Protein AF-A0A956PAT9-F1 (afdb_monomer)

Foldseek 3Di:
DDDPLLVLLQVQDPDQFAAPDADWWWKDDPFWIDIWGDDPQKIWDFTDGDQKTFTFIAGWDTDSNQWIWGFTDDPPHTWIWIDHQFWTAIDDPCVCVRIPPVHRPTTTTCPPPPVSPQSPGPLVVVQVSLVPDDQVSLLVLLVVLVVVVLAPDDSRSDDDPRSSRSSSVVVSVCVVVVPDDDD

Sequence (183 aa):
MSRPALFALAALLATPALALEEGTYPVTTANGAGELRVTGRLVSLLVTGPGCEAVAEGRVLRGADGAWAGVIETGAEPCVLLGSGSGFAPIGASCAAIAPVRCPLEGSIAVADVARPPVQVIRSLLRGRFSALDEPDRLAVQALLAEEGLYAGEVDGAYGPGTEEALIGRLQGMADRGEEVDG

Mean predicted aligned error: 14.88 Å

Solvent-accessible surface area (backbone atoms only — not comparable to full-atom values): 10110 Å² total; per-residue (Å²): 135,85,71,69,65,68,59,69,65,57,87,70,69,77,75,64,41,54,44,81,58,74,44,77,31,44,31,40,36,87,38,29,38,42,37,39,34,32,56,90,52,37,28,39,40,40,35,41,41,81,74,14,61,28,62,48,58,30,35,52,46,75,45,86,67,5,33,29,34,38,43,24,79,42,100,89,45,56,18,30,36,44,30,47,63,56,29,35,37,68,43,58,83,45,41,56,78,42,17,46,92,63,26,60,73,42,31,36,39,46,66,72,80,60,68,69,72,71,68,86,68,56,61,71,54,54,50,53,52,54,70,68,45,56,66,72,45,28,29,50,48,43,46,51,33,34,76,71,70,51,31,89,70,82,73,75,48,67,91,46,73,60,50,52,53,21,51,51,52,50,53,42,54,38,65,72,67,68,62,79,72,88,126

Nearest PDB structures (foldseek):
  2qmi-assembly1_C  TM=6.262E-01  e=2.220E+00  Pyrococcus abyssi
  3p16-assembly2_C  TM=3.027E-01  e=9.604E-01  Mycobacterium tuberculosis H37Rv
  4n99-assembly1_B  TM=2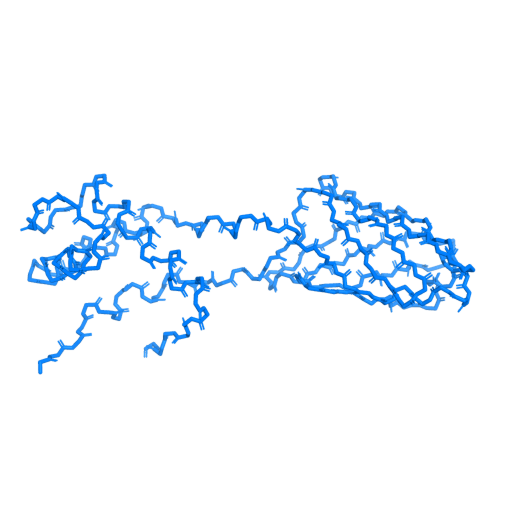.876E-01  e=9.082E-01  Escherichia coli K-12
  6ptv-assembly1_A  TM=2.475E-01  e=7.264E-01  Rickettsia rickettsii str. 'Sheila Smith'
  6w0p-assembly2_C  TM=4.210E-01  e=7.174E+00  gut metagenome

pLDDT: mean 76.64, std 17.19, range [34.78, 95.69]

Structure (mmCIF, N/CA/C/O backbone):
data_AF-A0A956PAT9-F1
#
_entry.id   AF-A0A956PAT9-F1
#
loop_
_atom_site.group_PDB
_atom_site.id
_atom_site.type_symbol
_atom_site.label_atom_id
_atom_site.label_alt_id
_atom_site.label_comp_id
_atom_site.label_asym_id
_atom_site.label_entity_id
_atom_site.label_seq_id
_atom_site.pdbx_PDB_ins_code
_atom_site.Cartn_x
_atom_site.Cartn_y
_atom_site.Cartn_z
_atom_site.occupancy
_atom_site.B_iso_or_equiv
_atom_site.auth_seq_id
_atom_site.auth_comp_id
_atom_site.auth_asym_id
_atom_site.auth_atom_id
_atom_site.pdbx_PDB_model_num
ATOM 1 N N . MET A 1 1 ? -36.424 9.647 12.067 1.00 41.91 1 MET A N 1
ATOM 2 C CA . MET A 1 1 ? -35.561 9.070 13.116 1.00 41.91 1 MET A CA 1
ATOM 3 C C . MET A 1 1 ? -34.143 9.445 12.736 1.00 41.91 1 MET A C 1
ATOM 5 O O . MET A 1 1 ? -33.671 8.999 11.697 1.00 41.91 1 MET A O 1
ATOM 9 N N . SER A 1 2 ? -33.585 10.433 13.435 1.00 37.97 2 SER A N 1
ATOM 10 C CA . SER A 1 2 ? -32.319 11.078 13.076 1.00 37.97 2 SER A CA 1
ATOM 11 C C . SER A 1 2 ? -31.169 10.076 13.130 1.00 37.97 2 SER A C 1
ATOM 13 O O . SER A 1 2 ? -31.167 9.198 13.985 1.00 37.97 2 SER A O 1
ATOM 15 N N . ARG A 1 3 ? -30.194 10.230 12.228 1.00 45.59 3 ARG A N 1
ATOM 16 C CA . ARG A 1 3 ? -28.981 9.407 12.091 1.00 45.59 3 ARG A CA 1
ATOM 17 C C . ARG A 1 3 ? -27.729 10.071 12.721 1.00 45.59 3 ARG A C 1
ATOM 19 O O . ARG A 1 3 ? -26.706 10.094 12.049 1.00 45.59 3 ARG A O 1
ATOM 26 N N . PRO A 1 4 ? -27.744 10.659 13.937 1.00 46.41 4 PRO A N 1
ATOM 27 C CA . PRO A 1 4 ? -26.589 11.413 14.436 1.00 46.41 4 PRO A CA 1
ATOM 28 C C . PRO A 1 4 ? -25.386 10.513 14.772 1.00 46.41 4 PRO A C 1
ATOM 30 O O . PRO A 1 4 ? -24.246 10.936 14.611 1.00 46.41 4 PRO A O 1
ATOM 33 N N . ALA A 1 5 ? -25.618 9.250 15.146 1.00 42.03 5 ALA A N 1
ATOM 34 C CA . ALA A 1 5 ? -24.564 8.329 15.579 1.00 42.03 5 ALA A CA 1
ATOM 35 C C . ALA A 1 5 ? -23.576 7.914 14.465 1.00 42.03 5 ALA A C 1
ATOM 37 O O . ALA A 1 5 ? -22.405 7.666 14.743 1.00 42.03 5 ALA A O 1
ATOM 38 N N . LEU A 1 6 ? -24.015 7.879 13.200 1.00 45.28 6 LEU A N 1
ATOM 39 C CA . LEU A 1 6 ? -23.164 7.514 12.056 1.00 45.28 6 LEU A CA 1
ATOM 40 C C . LEU A 1 6 ? -22.141 8.608 11.704 1.00 45.28 6 LEU A C 1
ATOM 42 O O . LEU A 1 6 ? -21.041 8.290 11.258 1.00 45.28 6 LEU A O 1
ATOM 46 N N . PHE A 1 7 ? -22.465 9.879 11.956 1.00 45.25 7 PHE A N 1
ATOM 47 C CA . PHE A 1 7 ? -21.604 11.013 11.596 1.00 45.25 7 PHE A CA 1
ATOM 48 C C . PHE A 1 7 ? -20.391 11.174 12.528 1.00 45.25 7 PHE A C 1
ATOM 50 O O . PHE A 1 7 ? -19.346 11.669 12.112 1.00 45.25 7 PHE A O 1
ATOM 57 N N . ALA A 1 8 ? -20.472 10.717 13.783 1.00 42.16 8 ALA A N 1
ATOM 58 C CA . ALA A 1 8 ? -19.405 10.929 14.766 1.00 42.16 8 ALA A CA 1
ATOM 59 C C . ALA A 1 8 ? -18.151 10.055 14.550 1.00 42.16 8 ALA A C 1
ATOM 61 O O . ALA A 1 8 ? -17.058 10.443 14.970 1.00 42.16 8 ALA A O 1
ATOM 62 N N . LEU A 1 9 ? -18.279 8.900 13.881 1.00 42.53 9 LEU A N 1
ATOM 63 C CA . LEU A 1 9 ? -17.141 8.028 13.544 1.00 42.53 9 LEU A CA 1
ATOM 64 C C . LEU A 1 9 ? -16.384 8.478 12.282 1.00 42.53 9 LEU A C 1
ATOM 66 O O . LEU A 1 9 ? -15.219 8.122 12.111 1.00 42.53 9 LEU A O 1
ATOM 70 N N . ALA A 1 10 ? -17.028 9.257 11.410 1.00 46.31 10 ALA A N 1
ATOM 71 C CA . ALA A 1 10 ? -16.542 9.566 10.065 1.00 46.31 10 ALA A CA 1
ATOM 72 C C . ALA A 1 10 ? -15.329 10.517 10.046 1.00 46.31 10 ALA A C 1
ATOM 74 O O . ALA A 1 10 ? -14.451 10.394 9.197 1.00 46.31 10 ALA A O 1
ATOM 75 N N . ALA A 1 11 ? -15.205 11.405 11.038 1.00 41.03 11 ALA A N 1
ATOM 76 C CA . ALA A 1 11 ? -14.120 12.393 11.130 1.00 41.03 11 ALA A CA 1
ATOM 77 C C . ALA A 1 11 ? -12.731 11.808 11.495 1.00 41.03 11 ALA A C 1
ATOM 79 O O . ALA A 1 11 ? -11.814 12.556 11.840 1.00 41.03 11 ALA A O 1
ATOM 80 N N . LEU A 1 12 ? -12.581 10.480 11.486 1.00 43.28 12 LEU A N 1
ATOM 81 C CA . LEU A 1 12 ? -11.374 9.750 11.897 1.00 43.28 12 LEU A CA 1
ATOM 82 C C . LEU A 1 12 ? -10.594 9.137 10.732 1.00 43.28 12 LEU A C 1
ATOM 84 O O . LEU A 1 12 ? -9.482 8.650 10.934 1.00 43.28 12 LEU A O 1
ATOM 88 N N . LEU A 1 13 ? -11.160 9.157 9.528 1.00 42.75 13 LEU A N 1
ATOM 89 C CA . LEU A 1 13 ? -10.581 8.527 8.351 1.00 42.75 13 LEU A CA 1
ATOM 90 C C . LEU A 1 13 ? -9.819 9.571 7.532 1.00 42.75 13 LEU A C 1
ATOM 92 O O . LEU A 1 13 ? -10.308 10.085 6.534 1.00 42.75 13 LEU A O 1
ATOM 96 N N . ALA A 1 14 ? -8.586 9.873 7.936 1.00 39.38 14 ALA A N 1
ATOM 97 C CA . ALA A 1 14 ? -7.592 10.196 6.922 1.00 39.38 14 ALA A CA 1
ATOM 98 C C . ALA A 1 14 ? -7.206 8.853 6.304 1.00 39.38 14 ALA A C 1
ATOM 100 O O . ALA A 1 14 ? -6.639 8.013 6.996 1.00 39.38 14 ALA A O 1
ATOM 101 N N . THR A 1 15 ? -7.562 8.605 5.048 1.00 43.72 15 THR A N 1
ATOM 102 C CA . THR A 1 15 ? -6.982 7.500 4.283 1.00 43.72 15 THR A CA 1
ATOM 103 C C . THR A 1 15 ? -5.538 7.874 3.960 1.00 43.72 15 THR A C 1
ATOM 105 O O . THR A 1 15 ? -5.337 8.704 3.070 1.00 43.72 15 THR A O 1
ATOM 108 N N . PRO A 1 16 ? -4.504 7.306 4.611 1.00 43.75 16 PRO A N 1
ATOM 109 C CA . PRO A 1 16 ? -3.238 7.223 3.921 1.00 43.75 16 PRO A CA 1
ATOM 110 C C . PRO A 1 16 ? -3.485 6.273 2.752 1.00 43.75 16 PRO A C 1
ATOM 112 O O . PRO A 1 16 ? -3.775 5.089 2.944 1.00 43.75 16 PRO A O 1
ATOM 115 N N . ALA A 1 17 ? -3.401 6.781 1.525 1.00 46.34 17 ALA A N 1
ATOM 116 C CA . ALA A 1 17 ? -3.075 5.877 0.439 1.00 46.34 17 ALA A CA 1
ATOM 117 C C . ALA A 1 17 ? -1.750 5.195 0.825 1.00 46.34 17 ALA A C 1
ATOM 119 O O . ALA A 1 17 ? -0.895 5.795 1.479 1.00 46.34 17 ALA A O 1
ATOM 120 N N . LEU A 1 18 ? -1.650 3.899 0.539 1.00 53.25 18 LEU A N 1
ATOM 121 C CA . LEU A 1 18 ? -0.526 3.048 0.922 1.00 53.25 18 LEU A CA 1
ATOM 122 C C . LEU A 1 18 ? 0.796 3.694 0.490 1.00 53.25 18 LEU A C 1
ATOM 124 O O . LEU A 1 18 ? 1.169 3.614 -0.678 1.00 53.25 18 LEU A O 1
ATOM 128 N N . ALA A 1 19 ? 1.509 4.327 1.423 1.00 62.44 19 ALA A N 1
ATOM 129 C CA . ALA A 1 19 ? 2.907 4.647 1.201 1.00 62.44 19 ALA A CA 1
ATOM 130 C C . ALA A 1 19 ? 3.648 3.317 1.043 1.00 62.44 19 ALA A C 1
ATOM 132 O O . ALA A 1 19 ? 3.328 2.337 1.715 1.00 62.44 19 ALA A O 1
ATOM 133 N N . LEU A 1 20 ? 4.609 3.258 0.125 1.00 72.62 20 LEU A N 1
ATOM 134 C CA . LEU A 1 20 ? 5.394 2.051 -0.104 1.00 72.62 20 LEU A CA 1
ATOM 135 C C . LEU A 1 20 ? 6.213 1.731 1.165 1.00 72.62 20 LEU A C 1
ATOM 137 O O . LEU A 1 20 ? 7.248 2.353 1.447 1.00 72.62 20 LEU A O 1
ATOM 141 N N . GLU A 1 21 ? 5.688 0.823 1.982 1.00 78.50 21 GLU A N 1
ATOM 142 C CA . GLU A 1 21 ? 6.278 0.380 3.243 1.00 78.50 21 GLU A CA 1
ATOM 143 C C . GLU A 1 21 ? 7.491 -0.530 3.011 1.00 78.50 21 GLU A C 1
ATOM 145 O O . GLU A 1 21 ? 7.875 -0.842 1.884 1.00 78.50 21 GLU A O 1
ATOM 150 N N . GLU A 1 22 ? 8.165 -0.909 4.093 1.00 84.75 22 GLU A N 1
ATOM 151 C CA . GLU A 1 22 ? 9.227 -1.907 4.027 1.00 84.75 22 GLU A CA 1
ATOM 152 C C . GLU A 1 22 ? 8.654 -3.273 3.624 1.00 84.75 22 GLU A C 1
ATOM 154 O O . GLU A 1 22 ? 7.716 -3.775 4.242 1.00 84.75 22 GLU A O 1
ATOM 159 N N . GLY A 1 23 ? 9.206 -3.879 2.573 1.00 84.19 23 GLY A N 1
ATOM 160 C CA . GLY A 1 23 ? 8.623 -5.083 1.994 1.00 84.19 23 GLY A CA 1
ATOM 161 C C . GLY A 1 23 ? 9.198 -5.448 0.635 1.00 84.19 23 GLY A C 1
ATOM 162 O O . GLY A 1 23 ? 10.070 -4.767 0.099 1.00 84.19 23 GLY A O 1
ATOM 163 N N . THR A 1 24 ? 8.718 -6.561 0.086 1.00 85.06 24 THR A N 1
ATOM 164 C CA . THR A 1 24 ? 9.012 -6.991 -1.286 1.00 85.06 24 THR A CA 1
ATOM 165 C C . THR A 1 24 ? 7.700 -7.072 -2.042 1.00 85.06 24 THR A C 1
ATOM 167 O O . THR A 1 24 ? 6.767 -7.739 -1.599 1.00 85.06 24 THR A O 1
ATOM 170 N N . TYR A 1 25 ? 7.636 -6.369 -3.162 1.00 85.50 25 TYR A N 1
ATOM 171 C CA . TYR A 1 25 ? 6.432 -6.184 -3.941 1.00 85.50 25 TYR A CA 1
ATOM 172 C C . TYR A 1 25 ? 6.635 -6.751 -5.343 1.00 85.50 25 TYR A C 1
ATOM 174 O O . TYR A 1 25 ? 7.526 -6.281 -6.055 1.00 85.50 25 TYR A O 1
ATOM 182 N N . PRO A 1 26 ? 5.830 -7.731 -5.775 1.00 87.06 26 PRO A N 1
ATOM 183 C CA . PRO A 1 26 ? 5.871 -8.184 -7.152 1.00 87.06 26 PRO A CA 1
ATOM 184 C C . PRO A 1 26 ? 5.556 -7.039 -8.119 1.00 87.06 26 PRO A C 1
ATOM 186 O O . PRO A 1 26 ? 4.616 -6.268 -7.926 1.00 87.06 26 PRO A O 1
ATOM 189 N N . VAL A 1 27 ? 6.338 -6.951 -9.186 1.00 88.88 27 VAL A N 1
ATOM 190 C CA . VAL A 1 27 ? 6.206 -5.952 -10.245 1.00 88.88 27 VAL A CA 1
A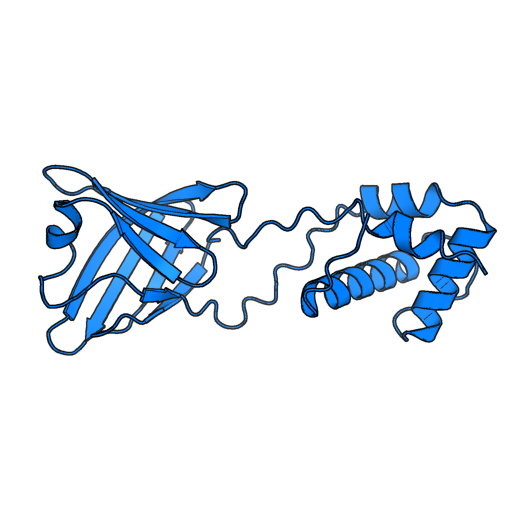TOM 191 C C . VAL A 1 27 ? 5.875 -6.653 -11.549 1.00 88.88 27 VAL A C 1
ATOM 193 O O . VAL A 1 27 ? 6.454 -7.688 -11.876 1.00 88.88 27 VAL A O 1
ATOM 196 N N . THR A 1 28 ? 4.961 -6.070 -12.317 1.00 89.88 28 THR A N 1
ATOM 197 C CA . THR A 1 28 ? 4.663 -6.492 -13.689 1.00 89.88 28 THR A CA 1
ATOM 198 C C . THR A 1 28 ? 4.768 -5.292 -14.618 1.00 89.88 28 THR A C 1
ATOM 200 O O . THR A 1 28 ? 4.156 -4.259 -14.359 1.00 89.88 28 THR A O 1
ATOM 203 N N . THR A 1 29 ? 5.530 -5.430 -15.699 1.00 89.69 29 THR A N 1
ATOM 204 C CA . THR A 1 29 ? 5.627 -4.456 -16.795 1.00 89.69 29 THR A CA 1
ATOM 205 C C . THR A 1 29 ? 5.115 -5.092 -18.088 1.00 89.69 29 THR A C 1
ATOM 207 O O . THR A 1 29 ? 4.769 -6.274 -18.122 1.00 89.69 29 THR A O 1
ATOM 210 N N . ALA A 1 30 ? 5.078 -4.332 -19.185 1.00 89.00 30 ALA A N 1
ATOM 211 C CA . ALA A 1 30 ? 4.607 -4.858 -20.468 1.00 89.00 30 ALA A CA 1
ATOM 212 C C . ALA A 1 30 ? 5.435 -6.052 -20.990 1.00 89.00 30 ALA A C 1
ATOM 214 O O . ALA A 1 30 ? 4.887 -6.934 -21.646 1.00 89.00 30 ALA A O 1
ATOM 215 N N . ASN A 1 31 ? 6.743 -6.082 -20.702 1.00 88.38 31 ASN A N 1
ATOM 216 C CA . ASN A 1 31 ? 7.687 -7.058 -21.267 1.00 88.38 31 ASN A CA 1
ATOM 217 C C . ASN A 1 31 ? 8.444 -7.867 -20.205 1.00 88.38 31 ASN A C 1
ATOM 219 O O . ASN A 1 31 ? 9.395 -8.575 -20.540 1.00 88.38 31 ASN A O 1
ATOM 223 N N . GLY A 1 32 ? 8.062 -7.763 -18.933 1.00 89.56 32 GLY A N 1
ATOM 224 C CA . GLY A 1 32 ? 8.760 -8.449 -17.857 1.00 89.56 32 GLY A CA 1
ATOM 225 C C . GLY A 1 32 ? 8.005 -8.447 -16.538 1.00 89.56 32 GLY A C 1
ATOM 226 O O . GLY A 1 32 ? 6.977 -7.795 -16.367 1.00 89.56 32 GLY A O 1
ATOM 227 N N . ALA A 1 33 ? 8.544 -9.202 -15.595 1.00 89.81 33 ALA A N 1
ATOM 228 C CA . ALA A 1 33 ? 8.076 -9.261 -14.225 1.00 89.81 33 ALA A CA 1
ATOM 229 C C . ALA A 1 33 ? 9.273 -9.376 -13.279 1.00 89.81 33 ALA A C 1
ATOM 231 O O . ALA A 1 33 ? 10.386 -9.731 -13.680 1.00 89.81 33 ALA A O 1
ATOM 232 N N . GLY A 1 34 ? 9.046 -9.071 -12.013 1.00 89.62 34 GLY A N 1
ATOM 233 C CA . GLY A 1 34 ? 10.059 -9.223 -10.986 1.00 89.62 34 GLY A CA 1
ATOM 234 C C . GLY A 1 34 ? 9.591 -8.629 -9.675 1.00 89.62 34 GLY A C 1
ATOM 235 O O . GLY A 1 34 ? 8.450 -8.852 -9.273 1.00 89.62 34 GLY A O 1
ATOM 236 N N . GLU A 1 35 ? 10.461 -7.884 -9.012 1.00 89.69 35 GLU A N 1
ATOM 237 C CA . GLU A 1 35 ? 10.215 -7.392 -7.666 1.00 89.69 35 GLU A CA 1
ATOM 238 C C . GLU A 1 35 ? 10.794 -5.998 -7.428 1.00 89.69 35 GLU A C 1
ATOM 240 O O . GLU A 1 35 ? 11.869 -5.635 -7.906 1.00 89.69 35 GLU A O 1
ATOM 245 N N . LEU A 1 36 ? 10.056 -5.223 -6.644 1.00 88.62 36 LEU A N 1
ATOM 246 C CA . LEU A 1 36 ? 10.490 -3.991 -6.016 1.00 88.62 36 LEU A CA 1
ATOM 247 C C . LEU A 1 36 ? 10.643 -4.280 -4.527 1.00 88.62 36 LEU A C 1
ATOM 249 O O . LEU A 1 36 ? 9.675 -4.630 -3.856 1.00 88.62 36 LEU A O 1
ATOM 253 N N . ARG A 1 37 ? 11.843 -4.130 -3.986 1.00 88.62 37 ARG A N 1
ATOM 254 C CA . ARG A 1 37 ? 12.108 -4.329 -2.565 1.00 88.62 37 ARG A CA 1
ATOM 255 C C . ARG A 1 37 ? 12.440 -3.005 -1.911 1.00 88.62 37 ARG A C 1
ATOM 257 O O . ARG A 1 37 ? 13.280 -2.256 -2.394 1.00 88.62 37 ARG A O 1
ATOM 264 N N . VAL A 1 38 ? 11.794 -2.740 -0.788 1.00 88.50 38 VAL A N 1
ATOM 265 C CA . VAL A 1 38 ? 12.022 -1.574 0.059 1.00 88.50 38 VAL A CA 1
ATOM 266 C C . VAL A 1 38 ? 12.615 -2.056 1.370 1.00 88.50 38 VAL A C 1
ATOM 268 O O . VAL A 1 38 ? 12.109 -2.998 1.973 1.00 88.50 38 VAL A O 1
ATOM 271 N N . THR A 1 39 ? 13.705 -1.439 1.816 1.00 85.44 39 THR A N 1
ATOM 272 C CA . THR A 1 39 ? 14.363 -1.744 3.097 1.00 85.44 39 THR A CA 1
ATOM 273 C C . THR A 1 39 ? 14.761 -0.429 3.758 1.00 85.44 39 THR A C 1
ATOM 275 O O . THR A 1 39 ? 15.703 0.248 3.333 1.00 85.44 39 THR A O 1
ATOM 278 N N . GLY A 1 40 ? 13.980 0.005 4.749 1.00 85.94 40 GLY A N 1
ATOM 279 C CA . GLY A 1 40 ? 14.075 1.341 5.335 1.00 85.94 40 GLY A CA 1
ATOM 280 C C . GLY A 1 40 ? 13.907 2.475 4.308 1.00 85.94 40 GLY A C 1
ATOM 281 O O . GLY A 1 40 ? 12.790 2.843 3.931 1.00 85.94 40 GLY A O 1
ATOM 282 N N . ARG A 1 41 ? 15.032 3.075 3.892 1.00 86.69 41 ARG A N 1
ATOM 283 C CA . ARG A 1 41 ? 15.097 4.146 2.872 1.00 86.69 41 ARG A CA 1
ATOM 284 C C . ARG A 1 41 ? 15.650 3.682 1.530 1.00 86.69 41 ARG A C 1
ATOM 286 O O . ARG A 1 41 ? 15.730 4.496 0.616 1.00 86.69 41 ARG A O 1
ATOM 293 N N . LEU A 1 42 ? 16.055 2.425 1.419 1.00 88.44 42 LEU A N 1
ATOM 294 C CA . LEU A 1 42 ? 16.588 1.854 0.192 1.00 88.44 42 LEU A CA 1
ATOM 295 C C . LEU A 1 42 ? 15.456 1.233 -0.616 1.00 88.44 42 LEU A C 1
ATOM 297 O O . LEU A 1 42 ? 14.528 0.659 -0.043 1.00 88.44 42 LEU A O 1
ATOM 301 N N . VAL A 1 43 ? 15.557 1.349 -1.934 1.00 89.75 43 VAL A N 1
ATOM 302 C CA . VAL A 1 43 ? 14.706 0.637 -2.883 1.00 89.75 43 VAL A CA 1
ATOM 303 C C . VAL A 1 43 ? 15.587 -0.090 -3.888 1.00 89.75 43 VAL A C 1
ATOM 305 O O . VAL A 1 43 ? 16.543 0.492 -4.394 1.00 89.75 43 VAL A O 1
ATOM 308 N N . SER A 1 44 ? 15.272 -1.346 -4.175 1.00 89.50 44 SER A N 1
ATOM 309 C CA . SER A 1 44 ? 15.878 -2.112 -5.259 1.00 89.50 44 SER A CA 1
ATOM 310 C C . SER A 1 44 ? 14.788 -2.617 -6.194 1.00 89.50 44 SER A C 1
ATOM 312 O O . SER A 1 44 ? 13.772 -3.137 -5.738 1.00 89.50 44 SER A O 1
ATOM 314 N N . LEU A 1 45 ? 14.997 -2.474 -7.494 1.00 89.81 45 LEU A N 1
ATOM 315 C CA . LEU A 1 45 ? 14.107 -2.957 -8.538 1.00 89.81 45 LEU A CA 1
ATOM 316 C C . LEU A 1 45 ? 14.836 -4.022 -9.351 1.00 89.81 45 LEU A C 1
ATOM 318 O O . LEU A 1 45 ? 15.947 -3.786 -9.825 1.00 89.81 45 LEU A O 1
ATOM 322 N N . LEU A 1 46 ? 14.168 -5.150 -9.557 1.00 88.25 46 LEU A N 1
ATOM 323 C CA . LEU A 1 46 ? 14.563 -6.196 -10.486 1.00 88.25 46 LEU A CA 1
ATOM 324 C C . LEU A 1 46 ? 13.375 -6.499 -11.399 1.00 88.25 46 LEU A C 1
ATOM 326 O O . LEU A 1 46 ? 12.314 -6.886 -10.920 1.00 88.25 46 LEU A O 1
ATOM 330 N N . VAL A 1 47 ? 13.548 -6.357 -12.711 1.00 90.25 47 VAL A N 1
ATOM 331 C CA . VAL A 1 47 ? 12.560 -6.776 -13.716 1.00 90.25 47 VAL A CA 1
ATOM 332 C C . VAL A 1 47 ? 13.266 -7.603 -14.775 1.00 90.25 47 VAL A C 1
ATOM 334 O O . VAL A 1 47 ? 14.271 -7.175 -15.340 1.00 90.25 47 VAL A O 1
ATOM 337 N N . THR A 1 48 ? 12.722 -8.782 -15.062 1.00 88.88 48 THR A N 1
ATOM 338 C CA . THR A 1 48 ? 13.250 -9.692 -16.081 1.00 88.88 48 THR A CA 1
ATOM 339 C C . THR A 1 48 ? 12.141 -10.166 -17.014 1.00 88.88 48 THR A C 1
ATOM 341 O O . THR A 1 48 ? 10.987 -10.326 -16.618 1.00 88.88 48 THR A O 1
ATOM 344 N N . GLY A 1 49 ? 12.478 -10.387 -18.279 1.00 87.88 49 GLY A N 1
ATOM 345 C CA . GLY A 1 49 ? 11.555 -10.872 -19.293 1.00 87.88 49 GLY A CA 1
ATOM 346 C C . GLY A 1 49 ? 12.176 -10.878 -20.690 1.00 87.88 49 GLY A C 1
ATOM 347 O O . GLY A 1 49 ? 13.347 -10.526 -20.860 1.00 87.88 49 GLY A O 1
ATOM 348 N N . PRO A 1 50 ? 11.428 -11.302 -21.720 1.00 85.62 50 PRO A N 1
ATOM 349 C CA . PRO A 1 50 ? 11.938 -11.382 -23.086 1.00 85.62 50 PRO A CA 1
ATOM 350 C C . PRO A 1 50 ? 12.421 -10.017 -23.608 1.00 85.62 50 PRO A C 1
ATOM 352 O O . PRO A 1 50 ? 11.630 -9.156 -23.980 1.00 85.62 50 PRO A O 1
ATOM 355 N N . GLY A 1 51 ? 13.743 -9.816 -23.650 1.00 83.44 51 GLY A N 1
ATOM 356 C CA . GLY A 1 51 ? 14.350 -8.543 -24.061 1.00 83.44 51 GLY A CA 1
ATOM 357 C C . GLY A 1 51 ? 14.218 -7.411 -23.034 1.00 83.44 51 GLY A C 1
ATOM 358 O O . GLY A 1 51 ? 14.427 -6.251 -23.393 1.00 83.44 51 GLY A O 1
ATOM 359 N N . CYS A 1 52 ? 13.883 -7.741 -21.784 1.00 84.50 52 CYS A N 1
ATOM 360 C CA . CYS A 1 52 ? 13.719 -6.805 -20.681 1.00 84.50 52 CYS A CA 1
ATOM 361 C C . CYS A 1 52 ? 14.541 -7.295 -19.490 1.00 84.50 52 CYS A C 1
ATOM 363 O O . CYS A 1 52 ? 14.242 -8.326 -18.900 1.00 84.50 52 CYS A O 1
ATOM 365 N N . GLU A 1 53 ? 15.602 -6.567 -19.170 1.00 86.94 53 GLU A N 1
ATOM 366 C CA . GLU A 1 53 ? 16.404 -6.772 -17.970 1.00 86.94 53 GLU A CA 1
ATOM 367 C C . GLU A 1 53 ? 16.660 -5.390 -17.388 1.00 86.94 53 GLU A C 1
ATOM 369 O O . GLU A 1 53 ? 17.269 -4.540 -18.040 1.00 86.94 53 GLU A O 1
ATOM 374 N N . ALA A 1 54 ? 16.115 -5.145 -16.204 1.00 86.81 54 ALA A N 1
ATOM 375 C CA . ALA A 1 54 ? 16.278 -3.894 -15.497 1.00 86.81 54 ALA A CA 1
ATOM 376 C C . ALA A 1 54 ? 16.657 -4.185 -14.053 1.00 86.81 54 ALA A C 1
ATOM 378 O O . ALA A 1 54 ? 15.957 -4.919 -13.353 1.00 86.81 54 ALA A O 1
ATOM 379 N N . VAL A 1 55 ? 17.765 -3.592 -13.623 1.00 88.38 55 VAL A N 1
ATOM 380 C CA . VAL A 1 55 ? 18.256 -3.675 -12.252 1.00 88.38 55 VAL A CA 1
ATOM 381 C C . VAL A 1 55 ? 18.583 -2.265 -11.806 1.00 88.38 55 VAL A C 1
ATOM 383 O O . VAL A 1 55 ? 19.334 -1.554 -12.474 1.00 88.38 55 VAL A O 1
ATOM 386 N N . ALA A 1 56 ? 18.006 -1.849 -10.687 1.00 88.25 56 ALA A N 1
ATOM 387 C CA . ALA A 1 56 ? 18.251 -0.529 -10.142 1.00 88.25 56 ALA A CA 1
ATOM 388 C C . ALA A 1 56 ? 18.241 -0.540 -8.620 1.00 88.25 56 ALA A C 1
ATOM 390 O O . ALA A 1 56 ? 17.463 -1.257 -7.998 1.00 88.25 56 ALA A O 1
ATOM 391 N N . GLU A 1 57 ? 19.064 0.317 -8.029 1.00 90.25 57 GLU A N 1
ATOM 392 C CA . GLU A 1 57 ? 19.076 0.576 -6.595 1.00 90.25 57 GLU A CA 1
ATOM 393 C C . GLU A 1 57 ? 19.023 2.081 -6.354 1.00 90.25 57 GLU A C 1
ATOM 395 O O . GLU A 1 57 ? 19.606 2.876 -7.092 1.00 90.25 57 GLU A O 1
ATOM 400 N N . GLY A 1 58 ? 18.307 2.490 -5.317 1.00 90.25 58 GLY A N 1
ATOM 401 C CA . GLY A 1 58 ? 18.086 3.895 -5.045 1.00 90.25 58 GLY A CA 1
ATOM 402 C C . GLY A 1 58 ? 17.544 4.155 -3.653 1.00 90.25 58 GLY A C 1
ATOM 403 O O . GLY A 1 58 ? 17.570 3.304 -2.760 1.00 90.25 58 GLY A O 1
ATOM 404 N N . ARG A 1 59 ? 17.030 5.368 -3.474 1.00 90.00 59 ARG A N 1
ATOM 405 C CA . ARG A 1 59 ? 16.370 5.799 -2.242 1.00 90.00 59 ARG A CA 1
ATOM 406 C C . ARG A 1 59 ? 14.876 5.955 -2.465 1.00 90.00 59 ARG A C 1
ATOM 408 O O . ARG A 1 59 ? 14.472 6.511 -3.478 1.00 90.00 59 ARG A O 1
ATOM 415 N N . VAL A 1 60 ? 14.066 5.538 -1.498 1.00 89.19 60 VAL A N 1
ATOM 416 C CA . VAL A 1 60 ? 12.623 5.795 -1.517 1.00 89.19 60 VAL A CA 1
ATOM 417 C C . VAL A 1 60 ? 12.296 7.088 -0.771 1.00 89.19 60 VAL A C 1
ATOM 419 O O . VAL A 1 60 ? 12.743 7.317 0.357 1.00 89.19 60 VAL A O 1
ATOM 422 N N . LEU A 1 61 ? 11.498 7.935 -1.408 1.00 81.94 61 LEU A N 1
ATOM 423 C CA . LEU A 1 61 ? 10.811 9.070 -0.806 1.00 81.94 61 LEU A CA 1
ATOM 424 C C . LEU A 1 61 ? 9.326 8.720 -0.701 1.00 81.94 61 LEU A C 1
ATOM 426 O O . LEU A 1 61 ? 8.773 8.110 -1.614 1.00 81.94 61 LEU A O 1
ATOM 430 N N . ARG A 1 62 ? 8.688 9.096 0.407 1.00 81.12 62 ARG A N 1
ATOM 431 C CA . ARG A 1 62 ? 7.276 8.800 0.686 1.00 81.12 62 ARG A CA 1
ATOM 432 C C . ARG A 1 62 ? 6.487 10.103 0.766 1.00 81.12 62 ARG A C 1
ATOM 434 O O . ARG A 1 62 ? 6.913 11.030 1.456 1.00 81.12 62 ARG A O 1
ATOM 441 N N . GLY A 1 63 ? 5.376 10.163 0.045 1.00 62.97 63 GLY A N 1
ATOM 442 C CA . GLY A 1 63 ? 4.384 11.231 0.088 1.00 62.97 63 GLY A CA 1
ATOM 443 C C . GLY A 1 63 ? 3.333 10.980 1.168 1.00 62.97 63 GLY A C 1
ATOM 444 O O . GLY A 1 63 ? 3.164 9.860 1.648 1.00 62.97 63 GLY A O 1
ATOM 445 N N . ALA A 1 64 ? 2.632 12.042 1.569 1.00 54.56 64 ALA A N 1
ATOM 446 C CA . ALA A 1 64 ? 1.567 11.978 2.576 1.00 54.56 64 ALA A CA 1
ATOM 447 C C . ALA A 1 64 ? 0.271 11.325 2.050 1.00 54.56 64 ALA A C 1
ATOM 449 O O . ALA A 1 64 ? -0.596 10.937 2.825 1.00 54.56 64 ALA A O 1
ATOM 450 N N . ASP A 1 65 ? 0.158 11.208 0.733 1.00 57.56 65 ASP A N 1
ATOM 451 C CA . ASP A 1 65 ? -0.970 10.714 -0.053 1.00 57.56 65 ASP A CA 1
ATOM 452 C C . ASP A 1 65 ? -0.707 9.312 -0.627 1.00 57.56 65 ASP A C 1
ATOM 454 O O . ASP A 1 65 ? -1.313 8.921 -1.618 1.00 57.56 65 ASP A O 1
ATOM 458 N N . GLY A 1 66 ? 0.246 8.568 -0.060 1.00 64.44 66 GLY A N 1
ATOM 459 C CA . GLY A 1 66 ? 0.638 7.253 -0.569 1.00 64.44 66 GLY A CA 1
ATOM 460 C C . GLY A 1 66 ? 1.390 7.268 -1.894 1.00 64.44 66 GLY A C 1
ATOM 461 O O . GLY A 1 66 ? 1.743 6.206 -2.410 1.00 64.44 66 GLY A O 1
ATOM 462 N N . ALA A 1 67 ? 1.683 8.450 -2.439 1.00 71.00 67 ALA A N 1
ATOM 463 C CA . ALA A 1 67 ? 2.666 8.564 -3.496 1.00 71.00 67 ALA A CA 1
ATOM 464 C C . ALA A 1 67 ? 4.039 8.154 -2.957 1.00 71.00 67 ALA A C 1
ATOM 466 O O . ALA A 1 67 ? 4.387 8.378 -1.793 1.00 71.00 67 ALA A O 1
ATOM 467 N N . TRP A 1 68 ? 4.860 7.572 -3.813 1.00 84.62 68 TRP A N 1
ATOM 468 C CA . TRP A 1 68 ? 6.250 7.295 -3.496 1.00 84.62 68 TRP A CA 1
ATOM 469 C C . TRP A 1 68 ? 7.120 7.578 -4.713 1.00 84.62 68 TRP A C 1
ATOM 471 O O . TRP A 1 68 ? 6.666 7.531 -5.856 1.00 84.62 68 TRP A O 1
ATOM 481 N N . ALA A 1 69 ? 8.385 7.893 -4.457 1.00 84.94 69 ALA A N 1
ATOM 482 C CA . ALA A 1 69 ? 9.376 8.100 -5.497 1.00 84.94 69 ALA A CA 1
ATOM 483 C C . ALA A 1 69 ? 10.630 7.278 -5.194 1.00 84.94 69 ALA A C 1
ATOM 485 O O . ALA A 1 69 ? 11.269 7.472 -4.160 1.00 84.94 69 ALA A O 1
ATOM 486 N N . GLY A 1 70 ? 10.985 6.362 -6.089 1.00 89.12 70 GLY A N 1
ATOM 487 C CA . GLY A 1 70 ? 12.275 5.684 -6.095 1.00 89.12 70 GLY A CA 1
ATOM 488 C C . GLY A 1 70 ? 13.288 6.525 -6.861 1.00 89.12 70 GLY A C 1
ATOM 489 O O . GLY A 1 70 ? 13.227 6.594 -8.083 1.00 89.12 70 GLY A O 1
ATOM 490 N N . VAL A 1 71 ? 14.204 7.178 -6.155 1.00 88.62 71 VAL A N 1
ATOM 491 C CA . VAL A 1 71 ? 15.268 7.999 -6.743 1.00 88.62 71 VAL A CA 1
ATOM 492 C C . VAL A 1 71 ? 16.504 7.130 -6.939 1.00 88.62 71 VAL A C 1
ATOM 494 O O . VAL A 1 71 ? 17.182 6.779 -5.971 1.00 88.62 71 VAL A O 1
ATOM 497 N N . ILE A 1 72 ? 16.780 6.784 -8.191 1.00 90.56 72 ILE A N 1
ATOM 498 C CA . ILE A 1 72 ? 17.916 5.966 -8.611 1.00 90.56 72 ILE A CA 1
ATOM 499 C C . ILE A 1 72 ? 18.979 6.897 -9.175 1.00 90.56 72 ILE A C 1
ATOM 501 O O . ILE A 1 72 ? 18.755 7.578 -10.176 1.00 90.56 72 ILE A O 1
ATOM 505 N N . GLU A 1 73 ? 20.141 6.931 -8.533 1.00 86.69 73 GLU A N 1
ATOM 506 C CA . GLU A 1 73 ? 21.266 7.723 -9.020 1.00 86.69 73 GLU A CA 1
ATOM 507 C C . GLU A 1 73 ? 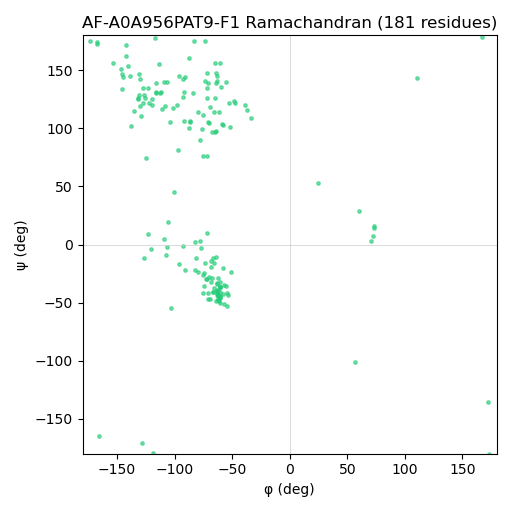21.794 7.088 -10.309 1.00 86.69 73 GLU A C 1
ATOM 509 O O . GLU A 1 73 ? 22.256 5.946 -10.316 1.00 86.69 73 GLU A O 1
ATOM 514 N N . THR A 1 74 ? 21.732 7.830 -11.410 1.00 78.75 74 THR A N 1
ATOM 515 C CA . THR A 1 74 ? 22.432 7.469 -12.645 1.00 78.75 74 THR A CA 1
ATOM 516 C C . THR A 1 74 ? 23.506 8.519 -12.904 1.00 78.75 74 THR A C 1
ATOM 518 O O . THR A 1 74 ? 23.399 9.646 -12.427 1.00 78.75 74 THR A O 1
ATOM 521 N N . GLY A 1 75 ? 24.564 8.168 -13.636 1.00 76.56 75 GLY A N 1
ATOM 522 C CA . GLY A 1 75 ? 25.767 9.004 -13.731 1.00 76.56 75 GLY A CA 1
ATOM 523 C C . GLY A 1 75 ? 25.569 10.436 -14.256 1.00 76.56 75 GLY A C 1
ATOM 524 O O . GLY A 1 75 ? 26.435 11.270 -14.009 1.00 76.56 75 GLY A O 1
ATOM 525 N N . ALA A 1 76 ? 24.474 10.732 -14.966 1.00 78.25 76 ALA A N 1
ATOM 526 C CA . ALA A 1 76 ? 24.180 12.077 -15.473 1.00 78.25 76 ALA A CA 1
ATOM 527 C C . ALA A 1 76 ? 23.111 12.800 -14.638 1.00 78.25 76 ALA A C 1
ATOM 529 O O . ALA A 1 76 ? 23.350 13.897 -14.143 1.00 78.25 76 ALA A O 1
ATOM 530 N N . GLU A 1 77 ? 21.944 12.175 -14.470 1.00 84.56 77 GLU A N 1
ATOM 531 C CA . GLU A 1 77 ? 20.811 12.693 -13.692 1.00 84.56 77 GLU A CA 1
ATOM 532 C C . GLU A 1 77 ? 20.068 11.518 -13.042 1.00 84.56 77 GLU A C 1
ATOM 534 O O . GLU A 1 77 ? 20.063 10.424 -13.615 1.00 84.56 77 GLU A O 1
ATOM 539 N N . PRO A 1 78 ? 19.413 11.690 -11.885 1.00 86.19 78 PRO A N 1
ATOM 540 C CA . PRO A 1 78 ? 18.670 10.598 -11.276 1.00 86.19 78 PRO A CA 1
ATOM 541 C C . PRO A 1 78 ? 17.504 10.153 -12.170 1.00 86.19 78 PRO A C 1
ATOM 543 O O . PRO A 1 78 ? 16.789 10.974 -12.744 1.00 86.19 78 PRO A O 1
ATOM 546 N N . CYS A 1 79 ? 17.286 8.843 -12.258 1.00 87.62 79 CYS A N 1
ATOM 547 C CA . CYS A 1 79 ? 16.017 8.301 -12.722 1.00 87.62 79 CYS A CA 1
ATOM 548 C C . CYS A 1 79 ? 15.051 8.262 -11.538 1.00 87.62 79 CYS A C 1
ATOM 550 O O . CYS A 1 79 ? 15.395 7.746 -10.473 1.00 87.62 79 CYS A O 1
ATOM 552 N N . VAL A 1 80 ? 13.843 8.789 -11.716 1.00 88.88 80 VAL A N 1
ATOM 553 C CA . VAL A 1 80 ? 12.821 8.778 -10.669 1.00 88.88 80 VAL A CA 1
ATOM 554 C C . VAL A 1 80 ? 11.705 7.830 -11.074 1.00 88.88 80 VAL A C 1
ATOM 556 O O . VAL A 1 80 ? 11.016 8.070 -12.055 1.00 88.88 80 VAL A O 1
ATOM 559 N N . LEU A 1 81 ? 11.493 6.765 -10.312 1.00 88.88 81 LEU A N 1
ATOM 560 C CA . LEU A 1 81 ? 10.296 5.936 -10.428 1.00 88.88 81 LEU A CA 1
ATOM 561 C C . LEU A 1 81 ? 9.214 6.558 -9.557 1.00 88.88 81 LEU A C 1
ATOM 563 O O . LEU A 1 81 ? 9.313 6.489 -8.335 1.00 88.88 81 LEU A O 1
ATOM 567 N N . LEU A 1 82 ? 8.217 7.193 -10.164 1.00 84.56 82 LEU A N 1
ATOM 568 C CA . LEU A 1 82 ? 7.078 7.734 -9.432 1.00 84.56 82 LEU A CA 1
ATOM 569 C C . LEU A 1 82 ? 5.973 6.688 -9.412 1.00 84.56 82 LEU A C 1
ATOM 571 O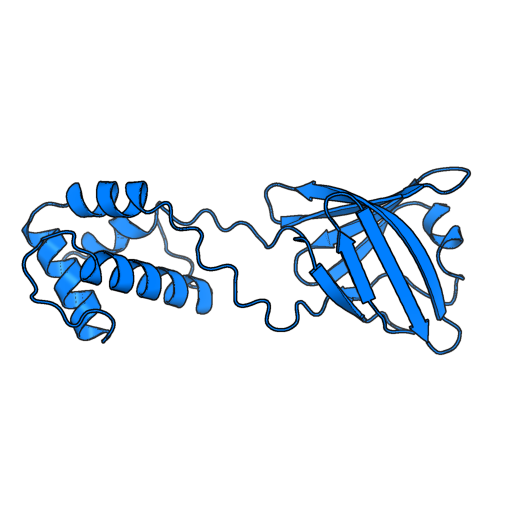 O . LEU A 1 82 ? 5.574 6.197 -10.466 1.00 84.56 82 LEU A O 1
ATOM 575 N N . GLY A 1 83 ? 5.468 6.359 -8.231 1.00 81.56 83 GLY A N 1
ATOM 576 C CA . GLY A 1 83 ? 4.410 5.377 -8.099 1.00 81.56 83 GLY A CA 1
ATOM 577 C C . GLY A 1 83 ? 3.387 5.703 -7.029 1.00 81.56 83 GLY A C 1
ATOM 578 O O . GLY A 1 83 ? 3.515 6.641 -6.244 1.00 81.56 83 GLY A O 1
ATOM 579 N N . SER A 1 84 ? 2.345 4.887 -7.046 1.00 78.88 84 SER A N 1
ATOM 580 C CA . SER A 1 84 ? 1.241 4.848 -6.096 1.00 78.88 84 SER A CA 1
ATOM 581 C C . SER A 1 84 ? 1.066 3.412 -5.592 1.00 78.88 84 SER A C 1
ATOM 583 O O . SER A 1 84 ? 1.888 2.537 -5.886 1.00 78.88 84 SER A O 1
ATOM 585 N N . GLY A 1 85 ? -0.018 3.152 -4.860 1.00 69.81 85 GLY A N 1
ATOM 586 C CA . GLY A 1 85 ? -0.338 1.823 -4.341 1.00 69.81 85 GLY A CA 1
ATOM 587 C C . GLY A 1 85 ? -0.630 0.749 -5.399 1.00 69.81 85 GLY A C 1
ATOM 588 O O . GLY A 1 85 ? -0.714 -0.413 -5.032 1.00 69.81 85 GLY A O 1
ATOM 589 N N . SER A 1 86 ? -0.793 1.079 -6.683 1.00 74.38 86 SER A N 1
ATOM 590 C CA . SER A 1 86 ? -1.124 0.086 -7.725 1.00 74.38 86 SER A CA 1
ATOM 591 C C . SER A 1 86 ? -0.183 0.080 -8.928 1.00 74.38 86 SER A C 1
ATOM 593 O O . SER A 1 86 ? -0.210 -0.859 -9.725 1.00 74.38 86 SER A O 1
ATOM 595 N N . GLY A 1 87 ? 0.685 1.080 -9.070 1.00 84.12 87 GLY A N 1
ATOM 596 C CA . GLY A 1 87 ? 1.572 1.167 -10.224 1.00 84.12 87 GLY A CA 1
ATOM 597 C C . GLY A 1 87 ? 2.585 2.290 -10.139 1.00 84.12 87 GLY A C 1
ATOM 598 O O . GLY A 1 87 ? 2.580 3.083 -9.198 1.00 84.12 87 GLY A O 1
ATOM 599 N N . PHE A 1 88 ? 3.474 2.324 -11.123 1.00 89.19 88 PHE A N 1
ATOM 600 C CA . PHE A 1 88 ? 4.585 3.258 -11.194 1.00 89.19 88 PHE A CA 1
ATOM 601 C C . PHE A 1 88 ? 5.017 3.509 -12.633 1.00 89.19 88 PHE A C 1
ATOM 603 O O . PHE A 1 88 ? 4.825 2.667 -13.510 1.00 89.19 88 PHE A O 1
ATOM 610 N N . ALA A 1 89 ? 5.643 4.661 -12.850 1.00 87.31 89 ALA A N 1
ATOM 611 C CA . ALA A 1 89 ? 6.202 5.066 -14.125 1.00 87.31 89 ALA A CA 1
ATOM 612 C C . ALA A 1 89 ? 7.570 5.745 -13.931 1.00 87.31 89 ALA A C 1
ATOM 614 O O . ALA A 1 89 ? 7.783 6.454 -12.940 1.00 87.31 89 ALA A O 1
ATOM 615 N N . PRO A 1 90 ? 8.513 5.554 -14.868 1.00 89.62 90 PRO A N 1
ATOM 616 C CA . PRO A 1 90 ? 9.781 6.268 -14.859 1.00 89.62 90 PRO A CA 1
ATOM 617 C C . PRO A 1 90 ? 9.609 7.733 -15.286 1.00 89.62 90 PRO A C 1
ATOM 619 O O . PRO A 1 90 ? 8.900 8.046 -16.241 1.00 89.62 90 PRO A O 1
ATOM 622 N N . ILE A 1 91 ? 10.330 8.629 -14.620 1.00 83.88 91 ILE A N 1
ATOM 623 C CA . ILE A 1 91 ? 10.434 10.054 -14.924 1.00 83.88 91 ILE A CA 1
ATOM 624 C C . ILE A 1 91 ? 11.914 10.405 -15.076 1.00 83.88 91 ILE A C 1
ATOM 626 O O . ILE A 1 91 ? 12.727 10.169 -14.180 1.00 83.88 91 ILE A O 1
ATOM 630 N N . GLY A 1 92 ? 12.240 11.015 -16.214 1.00 82.12 92 GLY A N 1
ATOM 631 C CA . GLY A 1 92 ? 13.587 11.469 -16.552 1.00 82.12 92 GLY A CA 1
ATOM 632 C C . GLY A 1 92 ? 14.220 10.658 -17.681 1.00 82.12 92 GLY A C 1
ATOM 633 O O . GLY A 1 92 ? 14.048 9.444 -17.787 1.00 82.12 92 GLY A O 1
ATOM 634 N N . ALA A 1 93 ? 14.982 11.340 -18.538 1.00 80.81 93 ALA A N 1
ATOM 635 C CA . ALA A 1 93 ? 15.630 10.723 -19.700 1.00 80.81 93 ALA A CA 1
ATOM 636 C C . ALA A 1 93 ? 16.655 9.643 -19.301 1.00 80.81 93 ALA A C 1
ATOM 638 O O . ALA A 1 93 ? 16.849 8.661 -20.017 1.00 80.81 93 ALA A O 1
ATOM 639 N N . SER A 1 94 ? 17.255 9.787 -18.118 1.00 84.81 94 SER A N 1
ATOM 640 C CA . SER A 1 94 ? 18.217 8.844 -17.550 1.00 84.81 94 SER A CA 1
ATOM 641 C C . SER A 1 94 ? 17.636 7.478 -17.179 1.00 84.81 94 SER A C 1
ATOM 643 O O . SER A 1 94 ? 18.394 6.537 -16.956 1.00 84.81 94 SER A O 1
ATOM 645 N N . CYS A 1 95 ? 16.311 7.309 -17.159 1.00 83.62 95 CYS A N 1
ATOM 646 C CA . CYS A 1 95 ? 15.698 6.004 -16.903 1.00 83.62 95 CYS A CA 1
ATOM 647 C C . CYS A 1 95 ? 15.979 4.968 -18.006 1.00 83.62 95 CYS A C 1
ATOM 649 O O . CYS A 1 95 ? 15.866 3.769 -17.772 1.00 83.62 95 CYS A O 1
ATOM 651 N N . ALA A 1 96 ? 16.435 5.394 -19.187 1.00 83.31 96 ALA A N 1
ATOM 652 C CA . ALA A 1 96 ? 16.949 4.478 -20.207 1.00 83.31 96 ALA A CA 1
ATOM 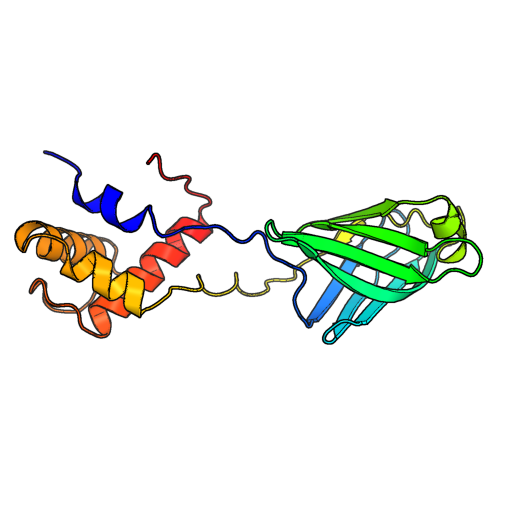653 C C . ALA A 1 96 ? 18.285 3.807 -19.813 1.00 83.31 96 ALA A C 1
ATOM 655 O O . ALA A 1 96 ? 18.698 2.842 -20.451 1.00 83.31 96 ALA A O 1
ATOM 656 N N . ALA A 1 97 ? 18.980 4.306 -18.781 1.00 81.38 97 ALA A N 1
ATOM 657 C CA . ALA A 1 97 ? 20.221 3.707 -18.288 1.00 81.38 97 ALA A CA 1
ATOM 658 C C . ALA A 1 97 ? 19.980 2.481 -17.391 1.00 81.38 97 ALA A C 1
ATOM 660 O O . ALA A 1 97 ? 20.866 1.643 -17.262 1.00 81.38 97 ALA A O 1
ATOM 661 N N . ILE A 1 98 ? 18.795 2.379 -16.779 1.00 78.31 98 ILE A N 1
ATOM 662 C CA . ILE A 1 98 ? 18.428 1.283 -15.864 1.00 78.31 98 ILE A CA 1
ATOM 663 C C . ILE A 1 98 ? 17.652 0.160 -16.555 1.00 78.31 98 ILE A C 1
ATOM 665 O O . ILE A 1 98 ? 17.558 -0.937 -16.013 1.00 78.31 98 ILE A O 1
ATOM 669 N N . ALA A 1 99 ? 17.103 0.420 -17.743 1.00 75.69 99 ALA A N 1
ATOM 670 C CA . ALA A 1 99 ? 16.394 -0.561 -18.545 1.00 75.69 99 ALA A CA 1
ATOM 671 C C . ALA A 1 99 ? 16.628 -0.290 -20.038 1.00 75.69 99 ALA A C 1
ATOM 673 O O . ALA A 1 99 ? 16.496 0.855 -20.480 1.00 75.69 99 ALA A O 1
ATOM 674 N N . PRO A 1 100 ? 16.949 -1.315 -20.848 1.00 69.38 100 PRO A N 1
ATOM 675 C CA . PRO A 1 100 ? 17.097 -1.139 -22.284 1.00 69.38 100 PRO A CA 1
ATOM 676 C C . PRO A 1 100 ? 15.778 -0.650 -22.894 1.00 69.38 100 PRO A C 1
ATOM 678 O O . PRO A 1 100 ? 14.705 -0.944 -22.383 1.00 69.38 100 PRO A O 1
ATOM 681 N N . VAL A 1 101 ? 15.834 0.019 -24.050 1.00 67.25 101 VAL A N 1
ATOM 682 C CA . VAL A 1 101 ? 14.659 0.604 -24.746 1.00 67.25 101 VAL A CA 1
ATOM 683 C C . VAL A 1 101 ? 13.498 -0.388 -24.947 1.00 67.25 101 VAL A C 1
ATOM 685 O O . VAL A 1 101 ? 12.343 0.004 -25.072 1.00 67.25 101 VAL A O 1
ATOM 688 N N . ARG A 1 102 ? 13.784 -1.693 -24.958 1.00 69.19 102 ARG A N 1
ATOM 689 C CA . ARG A 1 102 ? 12.789 -2.771 -25.090 1.00 69.19 102 ARG A CA 1
ATOM 690 C C . ARG A 1 102 ? 12.091 -3.143 -23.774 1.00 69.19 102 ARG A C 1
ATOM 692 O O . ARG A 1 102 ? 11.258 -4.044 -23.762 1.00 69.19 102 ARG A O 1
ATOM 699 N N . CYS A 1 103 ? 12.402 -2.446 -22.692 1.00 76.12 103 CYS A N 1
ATOM 700 C CA . CYS A 1 103 ? 11.938 -2.699 -21.338 1.00 76.12 103 CYS A CA 1
ATOM 701 C C . CYS A 1 103 ? 11.281 -1.420 -20.795 1.00 76.12 103 CYS A C 1
ATOM 703 O O . CYS A 1 103 ? 1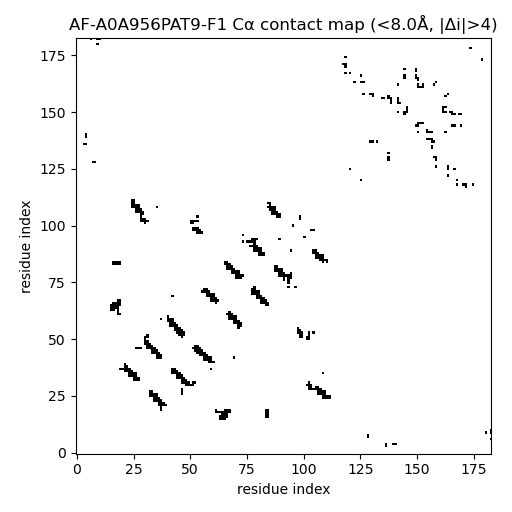1.898 -0.686 -20.021 1.00 76.12 103 CYS A O 1
ATOM 705 N N . PRO A 1 104 ? 10.055 -1.089 -21.249 1.00 81.38 104 PRO A N 1
ATOM 706 C CA . PRO A 1 104 ? 9.310 0.026 -20.684 1.00 81.38 104 PRO A CA 1
ATOM 707 C C . PRO A 1 104 ? 9.063 -0.274 -19.204 1.00 81.38 104 PRO A C 1
ATOM 709 O O . PRO A 1 104 ? 8.388 -1.241 -18.860 1.00 81.38 104 PRO A O 1
ATOM 712 N N . LEU A 1 105 ? 9.669 0.536 -18.338 1.00 81.94 105 LEU A N 1
ATOM 713 C CA . LEU A 1 105 ? 9.644 0.350 -16.887 1.00 81.94 105 LEU A CA 1
ATOM 714 C C . LEU A 1 105 ? 8.340 0.798 -16.226 1.00 81.94 105 LEU A C 1
ATOM 716 O O . LEU A 1 105 ? 8.236 0.744 -15.011 1.00 81.94 105 LEU A O 1
ATOM 720 N N . GLU A 1 106 ? 7.352 1.246 -16.991 1.00 87.62 106 GLU A N 1
ATOM 721 C CA . GLU A 1 106 ? 6.018 1.476 -16.450 1.00 87.62 106 GLU A CA 1
ATOM 722 C C . GLU A 1 106 ? 5.334 0.137 -16.165 1.00 87.62 106 GLU A C 1
ATOM 724 O O . GLU A 1 106 ? 5.382 -0.798 -16.974 1.00 87.62 106 GLU A O 1
ATOM 729 N N . GLY A 1 107 ? 4.714 0.035 -14.995 1.00 86.88 107 GLY A N 1
ATOM 730 C CA . GLY A 1 107 ? 4.154 -1.224 -14.547 1.00 86.88 107 GLY A CA 1
ATOM 731 C C . GLY A 1 107 ? 3.235 -1.105 -13.348 1.00 86.88 107 GLY A C 1
ATOM 732 O O . GLY A 1 107 ? 3.082 -0.052 -12.727 1.00 86.88 107 GLY A O 1
ATOM 733 N N . SER A 1 108 ? 2.622 -2.232 -13.016 1.00 87.00 108 SER A N 1
ATOM 734 C CA . SER A 1 108 ? 1.825 -2.389 -11.810 1.00 87.00 108 SER A CA 1
ATOM 735 C C . SER A 1 108 ? 2.659 -3.010 -10.703 1.00 87.00 108 SER A C 1
ATOM 737 O O . SER A 1 108 ? 3.471 -3.909 -10.949 1.00 87.00 108 SER A O 1
ATOM 739 N N . ILE A 1 109 ? 2.390 -2.585 -9.476 1.00 83.12 109 ILE A N 1
ATOM 740 C CA . ILE A 1 109 ? 2.853 -3.290 -8.289 1.00 83.12 109 ILE A CA 1
ATOM 741 C C . ILE A 1 109 ? 1.697 -4.149 -7.805 1.00 83.12 109 ILE A C 1
ATOM 743 O O . ILE A 1 109 ? 0.630 -3.634 -7.474 1.00 83.12 109 ILE A O 1
ATOM 747 N N . ALA A 1 110 ? 1.907 -5.461 -7.751 1.00 75.50 110 ALA A N 1
ATOM 748 C CA . ALA A 1 110 ? 1.000 -6.323 -7.026 1.00 75.50 110 ALA A CA 1
ATOM 749 C C . ALA A 1 110 ? 1.309 -6.139 -5.544 1.00 75.50 110 ALA A C 1
ATOM 751 O O . ALA A 1 110 ? 2.261 -6.703 -5.010 1.00 75.50 110 ALA A O 1
ATOM 752 N N . VAL A 1 111 ? 0.507 -5.333 -4.863 1.00 67.25 111 VAL A N 1
ATOM 753 C CA . VAL A 1 111 ? 0.508 -5.301 -3.402 1.00 67.25 111 VAL A CA 1
ATOM 754 C C . VAL A 1 111 ? -0.222 -6.569 -2.965 1.00 67.25 111 VAL A C 1
ATOM 756 O O . VAL A 1 111 ? -1.419 -6.544 -2.705 1.00 67.25 111 VAL A O 1
ATOM 759 N N . ALA A 1 112 ? 0.473 -7.708 -3.053 1.00 47.88 112 ALA A N 1
ATOM 760 C CA . ALA A 1 112 ? -0.075 -9.036 -2.803 1.00 47.88 112 ALA A CA 1
ATOM 761 C C . ALA A 1 112 ? -0.636 -9.069 -1.391 1.00 47.88 112 ALA A C 1
ATOM 763 O O . ALA A 1 112 ? 0.176 -9.099 -0.474 1.00 47.88 112 ALA A O 1
ATOM 764 N N . ASP A 1 113 ? -1.966 -8.992 -1.248 1.00 44.66 113 ASP A N 1
ATOM 765 C CA . ASP A 1 113 ? -2.703 -9.037 0.020 1.00 44.66 113 ASP A CA 1
ATOM 766 C C . ASP A 1 113 ? -1.845 -8.585 1.209 1.00 44.66 113 ASP A C 1
ATOM 768 O O . ASP A 1 113 ? -1.675 -9.308 2.194 1.00 44.66 113 ASP A O 1
ATOM 772 N N . VAL A 1 114 ? -1.237 -7.392 1.113 1.00 44.66 114 VAL A N 1
ATOM 773 C CA . VAL A 1 114 ? -0.718 -6.741 2.308 1.00 44.66 114 VAL A CA 1
ATOM 774 C C . VAL A 1 114 ? -2.004 -6.430 3.020 1.00 44.66 114 VAL A C 1
ATOM 776 O O . VAL A 1 114 ? -2.698 -5.505 2.595 1.00 44.66 114 VAL A O 1
ATOM 779 N N . ALA A 1 115 ? -2.380 -7.306 3.964 1.00 41.81 115 ALA A N 1
ATOM 780 C CA . ALA A 1 115 ? -3.548 -7.170 4.814 1.00 41.81 115 ALA A CA 1
ATOM 781 C C . ALA A 1 115 ? -3.706 -5.680 5.044 1.00 41.81 115 ALA A C 1
ATOM 783 O O . ALA A 1 115 ? -2.774 -5.089 5.603 1.00 41.81 115 ALA A O 1
ATOM 784 N N . ARG A 1 116 ? -4.755 -5.085 4.436 1.00 42.19 116 ARG A N 1
ATOM 785 C CA . ARG A 1 116 ? -4.922 -3.626 4.360 1.00 42.19 116 ARG A CA 1
ATOM 786 C C . ARG A 1 116 ? -4.458 -3.089 5.697 1.00 42.19 116 ARG A C 1
ATOM 788 O O . ARG A 1 116 ? -4.963 -3.622 6.692 1.00 42.19 116 ARG A O 1
ATOM 795 N N . PRO A 1 117 ? -3.429 -2.211 5.738 1.00 39.62 117 PRO A N 1
ATOM 796 C CA . PRO A 1 117 ? -2.749 -1.894 6.985 1.00 39.62 117 PRO A CA 1
ATOM 797 C C . PRO A 1 117 ? -3.856 -1.630 7.987 1.00 39.62 117 PRO A C 1
ATOM 799 O O . PRO A 1 117 ? -4.747 -0.841 7.643 1.00 39.62 117 PRO A O 1
ATOM 802 N N . PRO A 1 118 ? -3.910 -2.382 9.110 1.00 39.25 118 PRO A N 1
ATOM 803 C CA . PRO A 1 118 ? -5.046 -2.306 10.013 1.00 39.25 118 PRO A CA 1
ATOM 804 C C . PRO A 1 118 ? -5.261 -0.828 10.233 1.00 39.25 118 PRO A C 1
ATOM 806 O O . PRO A 1 118 ? -4.268 -0.157 10.542 1.00 39.25 118 PRO A O 1
ATOM 809 N N . VAL A 1 119 ? -6.478 -0.332 9.938 1.00 49.78 119 VAL A N 1
ATOM 810 C CA . VAL A 1 119 ? -6.809 1.095 10.059 1.00 49.78 119 VAL A CA 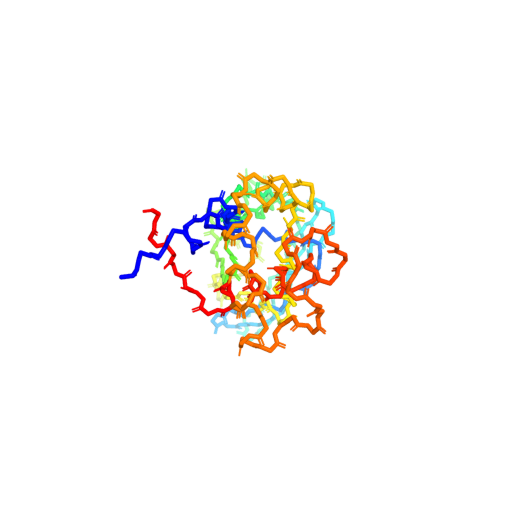1
ATOM 811 C C . VAL A 1 119 ? -6.066 1.566 11.293 1.00 49.78 119 VAL A C 1
ATOM 813 O O . VAL A 1 119 ? -6.253 0.965 12.354 1.00 49.78 119 VAL A O 1
ATOM 816 N N . GLN A 1 120 ? -5.098 2.475 11.123 1.00 46.06 120 GLN A N 1
ATOM 817 C CA . GLN A 1 120 ? -4.206 2.879 12.209 1.00 46.06 120 GLN A CA 1
ATOM 818 C C . GLN A 1 120 ? -5.056 3.718 13.148 1.00 46.06 120 GLN A C 1
ATOM 820 O O . GLN A 1 120 ? -5.052 4.948 13.107 1.00 46.06 120 GLN A O 1
ATOM 825 N N . VAL A 1 121 ? -5.900 3.040 13.924 1.00 57.62 121 VAL A N 1
ATOM 826 C CA . VAL A 1 121 ? -6.864 3.716 14.750 1.00 57.62 121 VAL A CA 1
ATOM 827 C C . VAL A 1 121 ? -6.108 4.178 15.966 1.00 57.62 121 VAL A C 1
ATOM 829 O O . VAL A 1 121 ? -5.621 3.386 16.776 1.00 57.62 121 VAL A O 1
ATOM 832 N N . ILE A 1 122 ? -6.009 5.491 16.095 1.00 64.75 122 ILE A N 1
ATOM 833 C CA . ILE A 1 122 ? -5.502 6.107 17.303 1.00 64.75 122 ILE A CA 1
ATOM 834 C C . ILE A 1 122 ? -6.514 5.754 18.402 1.00 64.75 122 ILE A C 1
ATOM 836 O O . ILE A 1 122 ? -7.567 6.375 18.514 1.00 64.75 122 ILE A O 1
ATOM 840 N N . ARG A 1 123 ? -6.236 4.707 19.190 1.00 70.31 123 ARG A N 1
ATOM 841 C CA . ARG A 1 123 ? -7.175 4.152 20.189 1.00 70.31 123 ARG A CA 1
ATOM 842 C C . ARG A 1 123 ? -7.664 5.207 21.181 1.00 70.31 123 ARG A C 1
ATOM 844 O O . ARG A 1 123 ? -8.828 5.224 21.567 1.00 70.31 123 ARG A O 1
ATOM 851 N N . SER A 1 124 ? -6.784 6.137 21.549 1.00 63.06 124 SER A N 1
ATOM 852 C CA . SER A 1 124 ? -7.127 7.283 22.394 1.00 63.06 124 SER A CA 1
ATOM 853 C C . SER A 1 124 ? -8.143 8.221 21.740 1.00 63.06 124 SER A C 1
ATOM 855 O O . SER A 1 124 ? -8.988 8.782 22.433 1.00 63.06 124 SER A O 1
ATOM 857 N N . LEU A 1 125 ? -8.098 8.361 20.417 1.00 72.06 125 LEU A N 1
ATOM 858 C CA . LEU A 1 125 ? -9.032 9.167 19.646 1.00 72.06 125 LEU A CA 1
ATOM 859 C C . LEU A 1 125 ? -10.387 8.460 19.507 1.00 72.06 125 LEU A C 1
ATOM 861 O O . LEU A 1 125 ? -11.411 9.101 19.717 1.00 72.06 125 LEU A O 1
ATOM 865 N N . LEU A 1 126 ? -10.397 7.146 19.252 1.00 79.38 126 LEU A N 1
ATOM 866 C CA . LEU A 1 126 ? -11.613 6.316 19.277 1.00 79.38 126 LEU A CA 1
ATOM 867 C C . LEU A 1 126 ? -12.349 6.441 20.613 1.00 79.38 126 LEU A C 1
ATOM 869 O O . LEU A 1 126 ? -13.529 6.792 20.646 1.00 79.38 126 LEU A O 1
ATOM 873 N N . ARG A 1 127 ? -11.621 6.225 21.715 1.00 81.19 127 ARG A N 1
ATOM 874 C CA . ARG A 1 127 ? -12.145 6.401 23.071 1.00 81.19 127 ARG A CA 1
ATOM 875 C C . ARG A 1 127 ? -12.671 7.812 23.275 1.00 81.19 127 ARG A C 1
ATOM 877 O O . ARG A 1 127 ? -13.801 7.976 23.711 1.00 81.19 127 ARG A O 1
ATOM 884 N N . GLY A 1 128 ? -11.869 8.823 22.943 1.00 75.75 128 GLY A N 1
ATOM 885 C CA . GLY A 1 128 ? -12.245 10.223 23.116 1.00 75.75 128 GLY A CA 1
ATOM 886 C C . GLY A 1 128 ? -13.531 10.586 22.374 1.00 75.75 128 GLY A C 1
ATOM 887 O O . GLY A 1 128 ? -14.389 11.252 22.942 1.00 75.75 128 GLY A O 1
ATOM 888 N N . ARG A 1 129 ? -13.699 10.110 21.134 1.00 83.56 129 ARG A N 1
ATOM 889 C CA . ARG A 1 129 ? -14.903 10.358 20.330 1.00 83.56 129 ARG A CA 1
ATOM 890 C C . ARG A 1 129 ? -16.119 9.611 20.855 1.00 83.56 129 ARG A C 1
ATOM 892 O O . ARG A 1 129 ? -17.163 10.230 21.009 1.00 83.56 129 ARG A O 1
ATOM 899 N N . PHE A 1 130 ? -15.985 8.326 21.173 1.00 87.44 130 PHE A N 1
ATOM 900 C CA . PHE A 1 130 ? -17.098 7.549 21.716 1.00 87.44 130 PHE A CA 1
ATOM 901 C C . PHE A 1 130 ? -17.550 8.093 23.077 1.00 87.44 130 PHE A C 1
ATOM 903 O O . PHE A 1 130 ? -18.740 8.262 23.315 1.00 87.44 130 PHE A O 1
ATOM 910 N N . SER A 1 131 ? -16.609 8.426 23.963 1.00 87.88 131 SER A N 1
ATOM 911 C CA . SER A 1 131 ? -16.919 9.000 25.277 1.00 87.88 131 SER A CA 1
ATOM 912 C C . SER A 1 131 ? -17.492 10.419 25.207 1.00 87.88 131 SER A C 1
ATOM 914 O O . SER A 1 131 ? -18.102 10.851 26.179 1.00 87.88 131 SER A O 1
ATOM 916 N N . ALA A 1 132 ? -17.304 11.136 24.095 1.00 87.50 132 ALA A N 1
ATOM 917 C CA . ALA A 1 132 ? -17.886 12.460 23.876 1.00 87.50 132 ALA A CA 1
ATOM 918 C C . ALA A 1 132 ? -19.347 12.417 23.395 1.00 87.50 132 ALA A C 1
ATOM 920 O O . ALA A 1 132 ? -19.992 13.461 23.370 1.00 87.50 132 ALA A O 1
ATOM 921 N N . LEU A 1 133 ? -19.859 11.245 23.004 1.00 87.31 133 LEU A N 1
ATOM 922 C CA . LEU A 1 133 ? -21.273 11.056 22.688 1.00 87.31 133 LEU A CA 1
ATOM 923 C C . LEU A 1 133 ? -22.116 11.082 23.964 1.00 87.31 133 LEU A C 1
ATOM 925 O O . LEU A 1 133 ? -21.689 10.577 25.010 1.00 87.31 133 LEU A O 1
ATOM 929 N N . ASP A 1 134 ? -23.343 11.583 23.852 1.00 90.69 134 ASP A N 1
ATOM 930 C CA . ASP A 1 134 ? -24.333 11.470 24.917 1.00 90.69 134 ASP A CA 1
ATOM 931 C C . ASP A 1 134 ? -24.705 9.996 25.148 1.00 90.69 134 ASP A C 1
ATOM 933 O O . ASP A 1 134 ? -24.552 9.141 24.275 1.00 90.69 134 ASP A O 1
ATOM 937 N N . GLU A 1 135 ? -25.190 9.669 26.347 1.00 91.62 135 GLU A N 1
ATOM 938 C CA . GLU A 1 135 ? -25.499 8.283 26.727 1.00 91.62 135 GLU A CA 1
ATOM 939 C C . GLU A 1 135 ? -26.433 7.550 25.744 1.00 91.62 135 GLU A C 1
ATOM 941 O O . GLU A 1 135 ? -26.095 6.425 25.365 1.00 91.62 135 GLU A O 1
ATOM 946 N N . PRO A 1 136 ? -27.524 8.161 25.236 1.00 91.12 136 PRO A N 1
ATOM 947 C CA . PRO A 1 136 ? -28.371 7.520 24.231 1.00 91.12 136 PRO A CA 1
ATOM 948 C C . PRO A 1 136 ? -27.623 7.175 22.938 1.00 91.12 136 PRO A C 1
ATOM 950 O O . PRO A 1 136 ? -27.875 6.127 22.347 1.00 91.12 136 PRO A O 1
ATOM 953 N N . ASP A 1 137 ? -26.682 8.021 22.516 1.00 87.88 137 ASP A N 1
ATOM 954 C CA . ASP A 1 137 ? -25.904 7.801 21.298 1.00 87.88 137 ASP A CA 1
ATOM 955 C C . ASP A 1 137 ? -24.851 6.705 21.496 1.00 87.88 137 ASP A C 1
ATOM 957 O O . ASP A 1 137 ? -24.636 5.894 20.597 1.00 87.88 137 ASP A O 1
ATOM 961 N N . ARG A 1 138 ? -24.242 6.603 22.686 1.00 93.38 138 ARG A N 1
ATOM 962 C CA . ARG A 1 138 ? -23.326 5.492 23.012 1.00 93.38 138 ARG A CA 1
ATOM 963 C C . ARG A 1 138 ? -24.042 4.143 22.977 1.00 93.38 138 ARG A C 1
ATOM 965 O O . ARG A 1 138 ? -23.527 3.199 22.377 1.00 93.38 138 ARG A O 1
ATOM 972 N N . LEU A 1 139 ? -25.239 4.080 23.565 1.00 91.06 139 LEU A N 1
ATOM 973 C CA . LEU A 1 139 ? -26.099 2.895 23.524 1.00 91.06 139 LEU A CA 1
ATOM 974 C C . LEU A 1 139 ? -26.509 2.559 22.084 1.00 91.06 139 LEU A C 1
ATOM 976 O O . LEU A 1 139 ? -26.431 1.403 21.679 1.00 91.06 139 LEU A O 1
ATOM 980 N N . ALA A 1 140 ? -26.884 3.565 21.288 1.00 89.25 140 ALA A N 1
ATOM 981 C CA . ALA A 1 140 ? -27.248 3.371 19.887 1.00 89.25 140 ALA A CA 1
ATOM 982 C C . ALA A 1 140 ? -26.079 2.839 19.041 1.00 89.25 140 ALA A C 1
ATOM 984 O O . ALA A 1 140 ? -26.280 1.955 18.211 1.00 89.25 140 ALA A O 1
ATOM 985 N N . VAL A 1 141 ? -24.855 3.333 19.263 1.00 90.12 141 VAL A N 1
ATOM 986 C CA . VAL A 1 141 ? -23.655 2.833 18.574 1.00 90.12 141 VAL A CA 1
ATOM 987 C C . VAL A 1 141 ? -23.383 1.373 18.933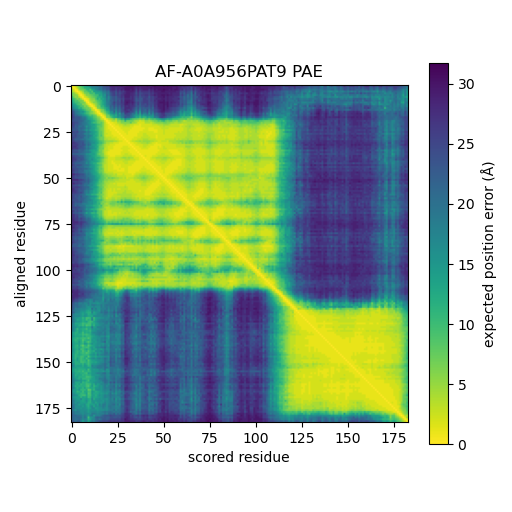 1.00 90.12 141 VAL A C 1
ATOM 989 O O . VAL A 1 141 ? -23.192 0.559 18.035 1.00 90.12 141 VAL A O 1
ATOM 992 N N . GLN A 1 142 ? -23.387 1.012 20.218 1.00 94.94 142 GLN A N 1
ATOM 993 C CA . GLN A 1 142 ? -23.184 -0.382 20.631 1.00 94.94 142 GLN A CA 1
ATOM 994 C C . GLN A 1 142 ? -24.290 -1.311 20.117 1.00 94.94 142 GLN A C 1
ATOM 996 O O . GLN A 1 142 ? -23.984 -2.417 19.678 1.00 94.94 142 GLN A O 1
ATOM 1001 N N . ALA A 1 143 ? -25.550 -0.863 20.124 1.00 92.31 143 ALA A N 1
ATOM 1002 C CA . ALA A 1 143 ? -26.666 -1.620 19.565 1.00 92.31 143 ALA A CA 1
ATOM 1003 C C . ALA A 1 143 ? -26.471 -1.880 18.066 1.00 92.31 143 ALA A C 1
ATOM 1005 O O . ALA A 1 143 ? -26.590 -3.020 17.630 1.00 92.31 143 ALA A O 1
ATOM 1006 N N . LEU A 1 144 ? -26.075 -0.859 17.297 1.00 92.38 144 LEU A N 1
ATOM 1007 C CA . LEU A 1 144 ? -25.767 -1.011 15.874 1.00 92.38 144 LEU A CA 1
ATOM 1008 C C . LEU A 1 144 ? -24.618 -2.004 15.645 1.00 92.38 144 LEU A C 1
ATOM 1010 O O . LEU A 1 144 ? -24.713 -2.880 14.793 1.00 92.38 144 LEU A O 1
ATOM 1014 N N . LEU A 1 145 ? -23.540 -1.903 16.425 1.00 93.38 145 LEU A N 1
ATOM 1015 C CA . LEU A 1 145 ? -22.417 -2.839 16.325 1.00 93.38 145 LEU A CA 1
ATOM 1016 C C . LEU A 1 145 ? -22.835 -4.276 16.674 1.00 93.38 145 LEU A C 1
ATOM 1018 O O . LEU A 1 145 ? -22.318 -5.221 16.080 1.00 93.38 145 LEU A O 1
ATOM 1022 N N . ALA A 1 146 ? -23.767 -4.456 17.612 1.00 91.75 146 ALA A N 1
ATOM 1023 C CA . ALA A 1 146 ? -24.313 -5.765 17.956 1.00 91.75 146 ALA A CA 1
ATOM 1024 C C . ALA A 1 146 ? -25.215 -6.323 16.843 1.00 91.75 146 ALA A C 1
ATOM 1026 O O . ALA A 1 146 ? -25.100 -7.497 16.497 1.00 91.75 146 ALA A O 1
ATOM 1027 N N . GLU A 1 147 ? -26.058 -5.484 16.233 1.00 92.62 147 GLU A N 1
ATOM 1028 C CA . GLU A 1 147 ? -26.889 -5.842 15.073 1.00 92.62 147 GLU A CA 1
ATOM 1029 C C . GLU A 1 147 ? -26.043 -6.274 13.867 1.00 92.62 147 GLU A C 1
ATOM 1031 O O . GLU A 1 147 ? -26.405 -7.206 13.151 1.00 92.62 147 GLU A O 1
ATOM 1036 N N . GLU A 1 148 ? -24.886 -5.641 13.671 1.00 89.06 148 GLU A N 1
ATOM 1037 C CA . GLU A 1 148 ? -23.913 -6.014 12.641 1.00 89.06 148 GLU A CA 1
ATOM 1038 C C . GLU A 1 148 ? -23.079 -7.259 12.998 1.00 89.06 148 GLU A C 1
ATOM 1040 O O . GLU A 1 148 ? -22.261 -7.709 12.196 1.00 89.06 148 GLU A O 1
ATOM 1045 N N . GLY A 1 149 ? -23.270 -7.831 14.191 1.00 93.94 149 GLY A N 1
ATOM 1046 C CA . GLY A 1 149 ? -22.524 -8.995 14.671 1.00 93.94 149 GLY A CA 1
ATOM 1047 C C . GLY A 1 149 ? -21.074 -8.696 15.067 1.00 93.94 149 GLY A C 1
ATOM 1048 O O . GLY A 1 149 ? -20.287 -9.625 15.236 1.00 93.94 149 GLY A O 1
ATOM 1049 N N . LEU A 1 150 ? -20.712 -7.418 15.217 1.00 90.00 150 LEU A N 1
ATOM 1050 C CA . LEU A 1 150 ? -19.367 -6.961 15.583 1.00 90.00 150 LEU A CA 1
ATOM 1051 C C . LEU A 1 150 ? -19.181 -6.815 17.100 1.00 90.00 150 LEU A C 1
ATOM 1053 O O . LEU A 1 150 ? -18.049 -6.840 17.578 1.00 90.00 150 LEU A O 1
ATOM 1057 N N . TYR A 1 151 ? -20.269 -6.660 17.861 1.00 94.25 151 TYR A N 1
ATOM 1058 C CA . TYR A 1 151 ? -20.238 -6.481 19.312 1.00 94.25 151 TYR A CA 1
ATOM 1059 C C . TYR A 1 151 ? -21.048 -7.562 20.036 1.00 94.25 151 TYR A C 1
ATOM 1061 O O . TYR A 1 151 ? -22.244 -7.710 19.809 1.00 94.25 151 TYR A O 1
ATOM 1069 N N . ALA A 1 152 ? -20.388 -8.304 20.929 1.00 91.81 152 ALA A N 1
ATOM 1070 C CA . ALA A 1 152 ? -20.995 -9.375 21.729 1.00 91.81 152 ALA A CA 1
ATOM 1071 C C . ALA A 1 152 ? -21.143 -9.018 23.224 1.00 91.81 152 ALA A C 1
ATOM 1073 O O . ALA A 1 152 ? -21.506 -9.875 24.029 1.00 91.81 152 ALA A O 1
ATOM 1074 N N . GLY A 1 153 ? -20.803 -7.782 23.603 1.00 91.56 153 GLY A N 1
ATOM 1075 C CA . GLY A 1 153 ? -20.946 -7.281 24.970 1.00 91.56 153 GLY A CA 1
ATOM 1076 C C . GLY A 1 153 ? -22.357 -6.777 25.277 1.00 91.56 153 GLY A C 1
ATOM 1077 O O . GLY A 1 153 ? -23.220 -6.716 24.401 1.00 91.56 153 GLY A O 1
ATOM 1078 N N . GLU A 1 154 ? -22.585 -6.394 26.532 1.00 95.12 154 GLU A N 1
ATOM 1079 C CA . GLU A 1 154 ? -23.823 -5.720 26.930 1.00 95.12 154 GLU A CA 1
ATOM 1080 C C . GLU A 1 154 ? -23.866 -4.294 26.364 1.00 95.12 154 GLU A C 1
ATOM 1082 O O . GLU A 1 154 ? -22.871 -3.576 26.369 1.00 95.12 154 GLU A O 1
ATOM 1087 N N . VAL A 1 155 ? -25.034 -3.868 25.878 1.00 95.69 155 VAL A N 1
ATOM 1088 C CA . VAL A 1 155 ? -25.259 -2.488 25.423 1.00 95.69 155 VAL A CA 1
ATOM 1089 C C . VAL A 1 155 ? -25.466 -1.605 26.656 1.00 95.69 155 VAL A C 1
ATOM 1091 O O . VAL A 1 155 ? -26.583 -1.459 27.148 1.00 95.69 155 VAL A O 1
ATOM 1094 N N . ASP A 1 156 ? -24.368 -1.066 27.181 1.00 95.44 156 ASP A N 1
ATOM 1095 C CA . ASP A 1 156 ? -24.281 -0.372 28.475 1.00 95.44 156 ASP A CA 1
ATOM 1096 C C . ASP A 1 156 ? -23.800 1.090 28.373 1.00 95.44 156 ASP A C 1
ATOM 1098 O O . ASP A 1 156 ? -23.732 1.822 29.360 1.00 95.44 156 ASP A O 1
ATOM 1102 N N . GLY A 1 157 ? -23.455 1.535 27.167 1.00 93.19 157 GLY A N 1
ATOM 1103 C CA . GLY A 1 157 ? -22.915 2.852 26.865 1.00 93.19 157 GLY A CA 1
ATOM 1104 C C . GLY A 1 157 ? -21.467 3.044 27.325 1.00 93.19 157 GLY A C 1
ATOM 1105 O O . GLY A 1 157 ? -20.964 4.170 27.257 1.00 93.19 157 GLY A O 1
ATOM 1106 N N . ALA A 1 158 ? -20.786 1.999 27.802 1.00 95.38 158 ALA A N 1
ATOM 1107 C CA . ALA A 1 158 ? -19.430 2.072 28.325 1.00 95.38 158 ALA A CA 1
ATOM 1108 C C . ALA A 1 158 ? -18.372 1.777 27.248 1.00 95.38 158 ALA A C 1
ATOM 1110 O O . ALA A 1 158 ? -18.501 0.903 26.388 1.00 95.38 158 ALA A O 1
ATOM 1111 N N . TYR A 1 159 ? -17.254 2.503 27.315 1.00 88.75 159 TYR A N 1
ATOM 1112 C CA . TYR A 1 159 ? -16.102 2.216 26.464 1.00 88.75 159 TYR A CA 1
ATOM 1113 C C . TYR A 1 159 ? -15.196 1.179 27.138 1.00 88.75 159 TYR A C 1
ATOM 1115 O O . TYR A 1 159 ? -14.392 1.517 28.011 1.00 88.75 159 TYR A O 1
ATOM 1123 N N . GLY A 1 160 ? -15.317 -0.080 26.719 1.00 89.31 160 GLY A N 1
ATOM 1124 C CA . GLY A 1 160 ? -14.452 -1.185 27.137 1.00 89.31 160 GLY A CA 1
ATOM 1125 C C . GLY A 1 160 ? -13.692 -1.824 25.967 1.00 89.31 160 GLY A C 1
ATOM 1126 O O . GLY A 1 160 ? -13.874 -1.410 24.821 1.00 89.31 160 GLY A O 1
ATOM 1127 N N . PRO A 1 161 ? -12.867 -2.857 26.229 1.00 86.56 161 PRO A N 1
ATOM 1128 C CA . PRO A 1 161 ? -12.127 -3.576 25.187 1.00 86.56 161 PRO A CA 1
ATOM 1129 C C . PRO A 1 161 ? -13.022 -4.113 24.063 1.00 86.56 161 PRO A C 1
ATOM 1131 O O . PRO A 1 161 ? -12.693 -3.941 22.897 1.00 86.56 161 PRO A O 1
ATOM 1134 N N . GLY A 1 162 ? -14.195 -4.666 24.395 1.00 88.88 162 GLY A N 1
ATOM 1135 C CA . GLY A 1 162 ? -15.137 -5.152 23.381 1.00 88.88 162 GLY A CA 1
ATOM 1136 C C . GLY A 1 162 ? -15.719 -4.033 22.511 1.00 88.88 162 GLY A C 1
ATOM 1137 O O . GLY A 1 162 ? -15.885 -4.210 21.309 1.00 88.88 162 GLY A O 1
ATOM 1138 N N . THR A 1 163 ? -15.999 -2.863 23.098 1.00 91.44 163 THR A N 1
ATOM 1139 C CA . THR A 1 163 ? -16.490 -1.694 22.350 1.00 91.44 163 THR A CA 1
ATOM 1140 C C . THR A 1 163 ? -15.402 -1.184 21.402 1.00 91.44 163 THR A C 1
ATOM 1142 O O . THR A 1 163 ? -15.680 -0.864 20.251 1.00 91.44 163 THR A O 1
ATOM 1145 N N . GLU A 1 164 ? -14.148 -1.156 21.865 1.00 88.56 164 GLU A N 1
ATOM 1146 C CA . GLU A 1 164 ? -12.982 -0.794 21.052 1.00 88.56 164 GLU A CA 1
ATOM 1147 C C . GLU A 1 164 ? -12.791 -1.745 19.864 1.00 88.56 164 GLU A C 1
ATOM 1149 O O . GLU A 1 164 ? -12.673 -1.284 18.729 1.00 88.56 164 GLU A O 1
ATOM 1154 N N . GLU A 1 165 ? -12.803 -3.058 20.102 1.00 85.00 165 GLU A N 1
ATOM 1155 C CA . GLU A 1 165 ? -12.646 -4.072 19.053 1.00 85.00 165 GLU A CA 1
ATOM 1156 C C . GLU A 1 165 ? -13.760 -3.991 18.003 1.00 85.00 165 GLU A C 1
ATOM 1158 O O . GLU A 1 165 ? -13.471 -3.988 16.804 1.00 85.00 165 GLU A O 1
ATOM 1163 N N . ALA A 1 166 ? -15.015 -3.836 18.432 1.00 89.38 166 ALA A N 1
ATOM 1164 C CA . ALA A 1 166 ? -16.153 -3.705 17.527 1.00 89.38 166 ALA A CA 1
ATOM 1165 C C . ALA A 1 166 ? -16.059 -2.447 16.646 1.00 89.38 166 ALA A C 1
ATOM 1167 O O . ALA A 1 166 ? -16.317 -2.505 15.442 1.00 89.38 166 ALA A O 1
ATOM 1168 N N . LEU A 1 167 ? -15.634 -1.314 17.218 1.00 87.44 167 LEU A N 1
ATOM 1169 C CA . LEU A 1 167 ? -15.427 -0.067 16.476 1.00 87.44 167 LEU A CA 1
ATOM 1170 C C . LEU A 1 167 ? -14.277 -0.184 15.468 1.00 87.44 167 LEU A C 1
ATOM 1172 O O . LEU A 1 167 ? -14.405 0.294 14.341 1.00 87.44 167 LEU A O 1
ATOM 1176 N N . ILE A 1 168 ? -13.172 -0.840 15.837 1.00 80.88 168 ILE A N 1
ATOM 1177 C CA . ILE A 1 168 ? -12.057 -1.107 14.917 1.00 80.88 168 ILE A CA 1
ATOM 1178 C C . ILE A 1 168 ? -12.528 -1.993 13.759 1.00 80.88 168 ILE A C 1
ATOM 1180 O O . ILE A 1 168 ? -12.283 -1.650 12.603 1.00 80.88 168 ILE A O 1
ATOM 1184 N N . GLY A 1 169 ? -13.244 -3.084 14.051 1.00 81.12 169 GLY A N 1
ATOM 1185 C CA . GLY A 1 169 ? -13.781 -3.986 13.030 1.00 81.12 169 GLY A CA 1
ATOM 1186 C C . GLY A 1 169 ? -14.752 -3.282 12.079 1.00 81.12 169 GLY A C 1
ATOM 1187 O O . GLY A 1 169 ? -14.670 -3.457 10.863 1.00 81.12 169 GLY A O 1
ATOM 1188 N N . ARG A 1 170 ? -15.611 -2.401 12.607 1.00 84.56 170 ARG A N 1
ATOM 1189 C CA . ARG A 1 170 ? -16.509 -1.569 11.795 1.00 84.56 170 ARG A CA 1
ATOM 1190 C C . ARG A 1 170 ? -15.736 -0.642 10.856 1.00 84.56 170 ARG A C 1
ATOM 1192 O O . ARG A 1 170 ? -16.039 -0.599 9.664 1.00 84.56 170 ARG A O 1
ATOM 1199 N N . LEU A 1 171 ? -14.739 0.076 11.377 1.00 77.69 171 LEU A N 1
ATOM 1200 C CA . LEU A 1 171 ? -13.905 0.999 10.597 1.00 77.69 171 LEU A CA 1
ATOM 1201 C C . LEU A 1 171 ? -13.113 0.268 9.506 1.00 77.69 171 LEU A C 1
ATOM 1203 O O . LEU A 1 171 ? -13.029 0.755 8.380 1.00 77.69 171 LEU A O 1
ATOM 1207 N N . GLN A 1 172 ? -12.585 -0.917 9.819 1.00 69.50 172 GLN A N 1
ATOM 1208 C CA . GLN A 1 172 ? -11.936 -1.792 8.843 1.00 69.50 172 GLN A CA 1
ATOM 1209 C C . GLN A 1 172 ? -12.921 -2.230 7.755 1.00 69.50 172 GLN A C 1
ATOM 1211 O O . GLN A 1 172 ? -12.627 -2.071 6.578 1.00 69.50 172 GLN A O 1
ATOM 1216 N N . GLY A 1 173 ? -14.125 -2.675 8.122 1.00 71.88 173 GLY A N 1
ATOM 1217 C CA . GLY A 1 173 ? -15.151 -3.071 7.155 1.00 71.88 173 GLY A CA 1
ATOM 1218 C C . GLY A 1 173 ? -15.592 -1.939 6.217 1.00 71.88 173 GLY A C 1
ATOM 1219 O O . GLY A 1 173 ? -15.850 -2.185 5.041 1.00 71.88 173 GLY A O 1
ATOM 1220 N N . MET A 1 174 ? -15.671 -0.701 6.711 1.00 73.44 174 MET A N 1
ATOM 1221 C CA . MET A 1 174 ? -15.994 0.477 5.891 1.00 73.44 174 MET A CA 1
ATOM 1222 C C . MET A 1 174 ? -14.863 0.818 4.915 1.00 73.44 174 MET A C 1
ATOM 1224 O O . MET A 1 174 ? -15.114 0.978 3.718 1.00 73.44 174 MET A O 1
ATOM 1228 N N . ALA A 1 175 ? -13.617 0.849 5.403 1.00 62.38 175 ALA A N 1
ATOM 1229 C CA . ALA A 1 175 ? -12.436 1.003 4.554 1.00 62.38 175 ALA A CA 1
ATOM 1230 C C . ALA A 1 175 ? -12.368 -0.108 3.495 1.00 62.38 175 ALA A C 1
ATOM 1232 O O . ALA A 1 175 ? -11.989 0.129 2.347 1.00 62.38 175 ALA A O 1
ATOM 1233 N N . ASP A 1 176 ? -12.806 -1.313 3.860 1.00 60.91 176 ASP A N 1
ATOM 1234 C CA . ASP A 1 176 ? -12.747 -2.468 2.989 1.00 60.91 176 ASP A CA 1
ATOM 1235 C C . ASP A 1 176 ? -13.684 -2.378 1.778 1.00 60.91 176 ASP A C 1
ATOM 1237 O O . ASP A 1 176 ? -13.363 -2.903 0.705 1.00 60.91 176 ASP A O 1
ATOM 1241 N N . ARG A 1 177 ? -14.829 -1.709 1.947 1.00 72.38 177 ARG A N 1
ATOM 1242 C CA . ARG A 1 177 ? -15.862 -1.539 0.916 1.00 72.38 177 ARG A CA 1
ATOM 1243 C C . ARG A 1 177 ? -15.701 -0.261 0.093 1.00 72.38 177 ARG A C 1
ATOM 1245 O O . ARG A 1 177 ? -16.491 -0.045 -0.820 1.00 72.38 177 ARG A O 1
ATOM 1252 N N . GLY A 1 178 ? -14.692 0.563 0.392 1.00 56.50 178 GLY A N 1
ATOM 1253 C CA . GLY A 1 178 ? -14.513 1.861 -0.264 1.00 56.50 178 GLY A CA 1
ATOM 1254 C C . GLY A 1 178 ? -15.715 2.786 -0.055 1.00 56.50 178 GLY A C 1
ATOM 1255 O O . GLY A 1 178 ? -16.030 3.585 -0.932 1.00 56.50 178 GLY A O 1
ATOM 1256 N N . GLU A 1 179 ? -16.421 2.631 1.070 1.00 65.06 179 GLU A N 1
ATOM 1257 C CA . GLU A 1 179 ? -17.557 3.481 1.413 1.00 65.06 179 GLU A CA 1
ATOM 1258 C C . GLU A 1 179 ? -17.033 4.875 1.758 1.00 65.06 179 GLU A C 1
ATOM 1260 O O . GLU A 1 179 ? -16.457 5.091 2.826 1.00 65.06 179 GLU A O 1
ATOM 1265 N N . GLU A 1 180 ? -17.217 5.818 0.834 1.00 47.72 180 GLU A N 1
ATOM 1266 C CA . GLU A 1 180 ? -17.054 7.237 1.120 1.00 47.72 180 GLU A CA 1
ATOM 1267 C C . GLU A 1 180 ? -18.229 7.683 1.995 1.00 47.72 180 GLU A C 1
ATOM 1269 O O . GLU A 1 180 ? -19.396 7.416 1.696 1.00 47.72 180 GLU A O 1
ATOM 1274 N N . VAL A 1 181 ? -17.906 8.296 3.129 1.00 45.28 181 VAL A N 1
ATOM 1275 C CA . VAL A 1 181 ? -18.891 8.698 4.129 1.00 45.28 181 VAL A CA 1
ATOM 1276 C C . VAL A 1 181 ? -19.060 10.199 3.997 1.00 45.28 181 VAL A C 1
ATOM 1278 O O . VAL A 1 181 ? -18.166 10.949 4.386 1.00 45.28 181 VAL A O 1
ATOM 1281 N N . ASP A 1 182 ? -20.184 10.624 3.420 1.00 34.78 182 ASP A N 1
ATOM 1282 C CA . ASP A 1 182 ? -20.559 12.037 3.369 1.00 34.78 182 ASP A CA 1
ATOM 1283 C C . ASP A 1 182 ? -20.510 12.627 4.791 1.00 34.78 182 ASP A C 1
ATOM 1285 O O . ASP A 1 182 ? -21.145 12.104 5.714 1.00 34.78 182 ASP A O 1
ATOM 1289 N N . GLY A 1 183 ? -19.686 13.667 4.954 1.00 36.41 183 GLY A N 1
ATOM 1290 C CA . GLY A 1 183 ? -19.428 14.360 6.221 1.00 36.41 183 GLY A CA 1
ATOM 1291 C C . GLY A 1 183 ? -20.584 15.212 6.725 1.00 36.41 183 GLY A C 1
ATOM 1292 O O . GLY A 1 183 ? -21.388 15.700 5.899 1.00 36.41 183 GLY A O 1
#

Radius of gyration: 22.23 Å; Cα contacts (8 Å, |Δi|>4): 329; chains: 1; bounding box: 61×26×54 Å

Secondary structure (DSSP, 8-state):
---HHHHHHHTT-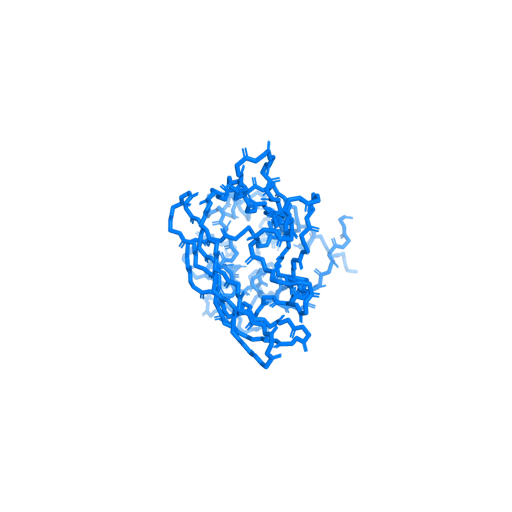--------SEEEEEEESS-EEEEEEETTEEEEEEEETTEEEEEEEEEEE-TTS-EEEEE--SSS-EEEEE-SSEEEEESGGGGGTS-TT----EEE--TT---------HHHHHHHHHTS-HHHHHHHHHHHHHTT---S---S---HHHHHHHHHHHHHHHHTT-----